Protein AF-A0A951JHR7-F1 (afdb_monomer_lite)

Radius of gyration: 22.88 Å; chains: 1; bounding box: 56×49×69 Å

Sequence (320 aa):
MRILKTLALALLVALPARGAAQVGPVSPLPYPGWVPSDQVDPSITAAVTYDQAAGLWRYAYTVANGPAAAQDIWEVWFRLGGWARNALAPAGWSAVGDAEETFSITGPGIPGTSFMADLQAEYTGNFDPPSDYQIPPGQSLAGFVLESPFPPGYVRVYVQGYGAVPFPPNPENGDTIEANPVPHDTLNSQRVTSLGPSRYHGVMTRGTLNLEGAEGFLGFMNLAASGTVLRAPAPVALKFSVGGETVFPETFRAVLNGVDVTSWFHPGTAGGADRVAVLVLGTLPVQEGRNVLVTTLEGLLPGTTRRGIDEDVIQFDVVP

Secondary structure (DSSP, 8-state):
----------------------SS-------TT---TT---EEEEEEEEEETTTTEEEEEEEEEE-TT-SS-EEEEEEEEEEEEEEEE--TTEEEEE---S---TTS--EEEEEEEEPPPS---SS-PPPPTTSB-TT-EEEEEEEEESSPEEEEEEEEEE---S-----SS-SS---------TTSSSEEEEEEEE----S--B--S---TT---SEEESS--STTEEEESSEEEEEEE-TTS-EEEEEEEEEEETTEE-GGG-EE--TTS-SEEEEE-TTSTT--SEEEEEEEEEEEE-TTS--EEEEEEEEEEEEE-

pLDDT: mean 80.14, std 20.55, range [29.56, 98.38]

Foldseek 3Di:
DDDPPPDPPDDDDDDDDPFDDQPDPQQPDPDVLDDFQAQWRKDKAWDWDADPVVLKIKTWIKIATALRGPFFWFKKKWQAQAFWDDWWDDPQKDKDFPPPPDDDPVDDGGRMIMIGGNFDPPPPDQFGDDHPRTHDHGGMDIDTMTMDSADKDKIKMWITGDDRGGQDPPPDDVDDCPDRPPPDSVRRTGIDIYIDRRFQQAFQADFDDDDVQAPFQKGWRPQNAFAAEAEPQGKTFMDGCRVVFFWDVVQKWKAKPNHTPRVQWDQGDDNGGRTMGGHHDPPPPDHAFKMKMKMKTWTAGPPDPDIDIGIGIGMYGYDD

Structure (mmCIF, N/CA/C/O backbone):
data_AF-A0A951JHR7-F1
#
_entry.id   AF-A0A951JHR7-F1
#
loop_
_atom_site.group_PDB
_atom_site.id
_atom_site.type_symbol
_atom_site.label_atom_id
_atom_site.label_alt_id
_atom_site.label_comp_id
_atom_site.label_asym_id
_atom_site.label_entity_id
_atom_site.label_seq_id
_atom_site.pdbx_PDB_ins_code
_atom_site.Cartn_x
_atom_site.Cartn_y
_atom_site.Cartn_z
_atom_site.occupancy
_atom_site.B_iso_or_equiv
_atom_site.auth_seq_id
_atom_site.auth_comp_id
_atom_site.auth_asym_id
_atom_site.auth_atom_id
_atom_site.pdbx_PDB_model_num
ATOM 1 N N . MET A 1 1 ? 19.265 -12.255 29.863 1.00 41.66 1 MET A N 1
ATOM 2 C CA . MET A 1 1 ? 17.991 -12.345 29.119 1.00 41.66 1 MET A CA 1
ATOM 3 C C . MET A 1 1 ? 18.284 -12.001 27.659 1.00 41.66 1 MET A C 1
ATOM 5 O O . MET A 1 1 ? 18.503 -10.837 27.358 1.00 41.66 1 MET A O 1
ATOM 9 N N . ARG A 1 2 ? 18.468 -13.001 26.784 1.00 37.31 2 ARG A N 1
ATOM 10 C CA . ARG A 1 2 ? 18.747 -12.795 25.348 1.00 37.31 2 ARG A CA 1
ATOM 11 C C . ARG A 1 2 ? 17.409 -12.795 24.611 1.00 37.31 2 ARG A C 1
ATOM 13 O O . ARG A 1 2 ? 16.726 -13.811 24.622 1.00 37.31 2 ARG A O 1
ATOM 20 N N . ILE A 1 3 ? 17.034 -11.663 24.023 1.00 36.28 3 ILE A N 1
ATOM 21 C CA . ILE A 1 3 ? 15.844 -11.549 23.175 1.00 36.28 3 ILE A CA 1
ATOM 22 C C . ILE A 1 3 ? 16.171 -12.256 21.855 1.00 36.28 3 ILE A C 1
ATOM 24 O O . ILE A 1 3 ? 17.013 -11.785 21.090 1.00 36.28 3 ILE A O 1
ATOM 28 N N . LEU A 1 4 ? 15.558 -13.418 21.622 1.00 31.94 4 LEU A N 1
ATOM 29 C CA . LEU A 1 4 ? 15.572 -14.085 20.323 1.00 31.94 4 LEU A CA 1
ATOM 30 C C . LEU A 1 4 ? 14.808 -13.184 19.340 1.00 31.94 4 LEU A C 1
ATOM 32 O O . LEU A 1 4 ? 13.593 -13.042 19.445 1.00 31.94 4 LEU A O 1
ATOM 36 N N . LYS A 1 5 ? 15.515 -12.544 18.405 1.00 35.91 5 LYS A N 1
ATOM 37 C CA . LYS A 1 5 ? 14.889 -11.931 17.229 1.00 35.91 5 LYS A CA 1
ATOM 38 C C . LYS A 1 5 ? 14.523 -13.063 16.272 1.00 35.91 5 LYS A C 1
ATOM 40 O O . LYS A 1 5 ? 15.389 -13.580 15.572 1.00 35.91 5 LYS A O 1
ATOM 45 N N . THR A 1 6 ? 13.263 -13.482 16.286 1.00 32.91 6 THR A N 1
ATOM 46 C CA . THR A 1 6 ? 12.723 -14.435 15.313 1.00 32.91 6 THR A CA 1
ATOM 47 C C . THR A 1 6 ? 12.690 -13.751 13.948 1.00 32.91 6 THR A C 1
ATOM 49 O O . THR A 1 6 ? 11.837 -12.907 13.690 1.00 32.91 6 THR A O 1
ATOM 52 N N . LEU A 1 7 ? 13.662 -14.063 13.093 1.00 30.84 7 LEU A N 1
ATOM 53 C CA . LEU A 1 7 ? 13.664 -13.649 11.695 1.00 30.84 7 LEU A CA 1
ATOM 54 C C . LEU A 1 7 ? 12.675 -14.565 10.956 1.00 30.84 7 LEU A C 1
ATOM 56 O O . LEU A 1 7 ? 12.976 -15.731 10.708 1.00 30.84 7 LEU A O 1
ATOM 60 N N . ALA A 1 8 ? 11.470 -14.074 10.672 1.00 32.56 8 ALA A N 1
ATOM 61 C CA . ALA A 1 8 ? 10.530 -14.783 9.812 1.00 32.56 8 ALA A CA 1
ATOM 62 C C .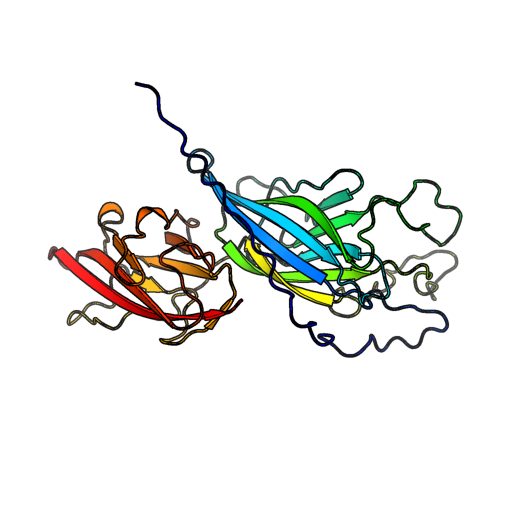 ALA A 1 8 ? 11.026 -14.671 8.364 1.00 32.56 8 ALA A C 1
ATOM 64 O O . ALA A 1 8 ? 10.979 -13.601 7.760 1.00 32.56 8 ALA A O 1
ATOM 65 N N . LEU A 1 9 ? 11.552 -15.769 7.826 1.00 29.56 9 LEU A N 1
ATOM 66 C CA . LEU A 1 9 ? 11.925 -15.876 6.421 1.00 29.56 9 LEU A CA 1
ATOM 67 C C . LEU A 1 9 ? 10.639 -16.100 5.611 1.00 29.56 9 LEU A C 1
ATOM 69 O O . LEU A 1 9 ? 10.142 -17.222 5.524 1.00 29.56 9 LEU A O 1
ATOM 73 N N . ALA A 1 10 ? 10.060 -15.026 5.076 1.00 35.53 10 ALA A N 1
ATOM 74 C CA . ALA A 1 10 ? 8.926 -15.119 4.164 1.00 35.53 10 ALA A CA 1
ATOM 75 C C . ALA A 1 10 ? 9.429 -15.577 2.786 1.00 35.53 10 ALA A C 1
ATOM 77 O O . ALA A 1 10 ? 10.157 -14.856 2.106 1.00 35.53 10 ALA A O 1
ATOM 78 N N . LEU A 1 11 ? 9.061 -16.794 2.385 1.00 30.58 11 LEU A N 1
ATOM 79 C CA . LEU A 1 11 ? 9.280 -17.289 1.030 1.00 30.58 11 LEU A CA 1
ATOM 80 C C . LEU A 1 11 ? 8.250 -16.615 0.111 1.00 30.58 11 LEU A C 1
ATOM 82 O O . LEU A 1 11 ? 7.071 -16.962 0.137 1.00 30.58 11 LEU A O 1
ATOM 86 N N . LEU A 1 12 ? 8.682 -15.617 -0.660 1.00 36.47 12 LEU A N 1
ATOM 87 C CA . LEU A 1 12 ? 7.828 -14.918 -1.618 1.00 36.47 12 LEU A CA 1
ATOM 88 C C . LEU A 1 12 ? 7.659 -15.801 -2.867 1.00 36.47 12 LEU A C 1
ATOM 90 O O . LEU A 1 12 ? 8.584 -15.942 -3.664 1.00 36.47 12 LEU A O 1
ATOM 94 N N . VAL A 1 13 ? 6.494 -16.426 -3.034 1.00 34.12 13 VAL A N 1
ATOM 95 C CA . VAL A 1 13 ? 6.138 -17.112 -4.284 1.00 34.12 13 VAL A CA 1
ATOM 96 C C . VAL A 1 13 ? 5.607 -16.056 -5.251 1.00 34.12 13 VAL A C 1
ATOM 98 O O . VAL A 1 13 ? 4.505 -15.544 -5.069 1.00 34.12 13 VAL A O 1
ATOM 101 N N . ALA A 1 14 ? 6.400 -15.701 -6.264 1.00 36.75 14 ALA A N 1
ATOM 102 C CA . ALA A 1 14 ? 5.959 -14.826 -7.345 1.00 36.75 14 ALA A CA 1
ATOM 103 C C . ALA A 1 14 ? 4.974 -15.593 -8.242 1.00 36.75 14 ALA A C 1
ATOM 105 O O . ALA A 1 14 ? 5.370 -16.472 -9.007 1.00 36.75 14 ALA A O 1
ATOM 106 N N . LEU A 1 15 ? 3.680 -15.296 -8.124 1.00 40.34 15 LEU A N 1
ATOM 107 C CA . LEU A 1 15 ? 2.688 -15.753 -9.096 1.00 40.34 15 LEU A CA 1
ATOM 108 C C . LEU A 1 15 ? 2.839 -14.937 -10.391 1.00 40.34 15 LEU A C 1
ATOM 110 O O . LEU A 1 15 ? 3.124 -13.740 -10.319 1.00 40.34 15 LEU A O 1
ATOM 114 N N . PRO A 1 16 ? 2.643 -15.546 -11.575 1.00 36.31 16 PRO A N 1
ATOM 115 C CA . PRO A 1 16 ? 2.652 -14.808 -12.828 1.00 36.31 16 PRO A CA 1
ATOM 116 C C . PRO A 1 16 ? 1.492 -13.809 -12.823 1.00 36.31 16 PRO A C 1
ATOM 118 O O . PRO A 1 16 ? 0.321 -14.201 -12.802 1.00 36.31 16 PRO A O 1
ATOM 121 N N . ALA A 1 17 ? 1.814 -12.515 -12.831 1.00 46.84 17 ALA A N 1
ATOM 122 C CA . ALA A 1 17 ? 0.829 -11.473 -13.060 1.00 46.84 17 ALA A CA 1
ATOM 123 C C . ALA A 1 17 ? 0.174 -11.739 -14.424 1.00 46.84 17 ALA A C 1
ATOM 125 O O . ALA A 1 17 ? 0.852 -11.846 -15.446 1.00 46.84 17 ALA A O 1
ATOM 126 N N . ARG A 1 18 ? -1.153 -11.907 -14.451 1.00 43.72 18 ARG A N 1
ATOM 127 C CA . ARG A 1 18 ? -1.895 -11.861 -15.716 1.00 43.72 18 ARG A CA 1
ATOM 128 C C . ARG A 1 18 ? -1.637 -10.484 -16.317 1.00 43.72 18 ARG A C 1
ATOM 130 O O . ARG A 1 18 ? -1.900 -9.502 -15.624 1.00 43.72 18 ARG A O 1
ATOM 137 N N . GLY A 1 19 ? -1.131 -10.448 -17.553 1.00 39.62 19 GLY A N 1
ATOM 138 C CA . GLY A 1 19 ? -0.757 -9.219 -18.252 1.00 39.62 19 GLY A CA 1
ATOM 139 C C . GLY A 1 19 ? -1.803 -8.137 -18.028 1.00 39.62 19 GLY A C 1
ATOM 140 O O . GLY A 1 19 ? -2.986 -8.333 -18.331 1.00 39.62 19 GLY A O 1
ATOM 141 N N . ALA A 1 20 ? -1.380 -7.038 -17.409 1.00 50.78 20 ALA A N 1
ATOM 142 C CA . ALA A 1 20 ? -2.234 -5.879 -17.270 1.00 50.78 20 ALA A CA 1
ATOM 143 C C . ALA A 1 20 ? -2.554 -5.422 -18.695 1.00 50.78 20 ALA A C 1
ATOM 145 O O . ALA A 1 20 ? -1.661 -5.029 -19.441 1.00 50.78 20 ALA A O 1
ATOM 146 N N . ALA A 1 21 ? -3.816 -5.544 -19.114 1.00 46.09 21 ALA A N 1
ATOM 147 C CA . ALA A 1 21 ? -4.251 -4.932 -20.362 1.00 46.09 21 ALA A CA 1
ATOM 148 C C . ALA A 1 21 ? -3.832 -3.458 -20.316 1.00 46.09 21 ALA A C 1
ATOM 150 O O . ALA A 1 21 ? -4.106 -2.816 -19.302 1.00 46.09 21 ALA A O 1
ATOM 151 N N . GLN A 1 22 ? -3.163 -2.966 -21.367 1.00 48.34 22 GLN A N 1
ATOM 152 C CA . GLN A 1 22 ? -2.710 -1.578 -21.494 1.00 48.34 22 GLN A CA 1
ATOM 153 C C . GLN A 1 22 ? -3.779 -0.640 -20.923 1.00 48.34 22 GLN A C 1
ATOM 155 O O . GLN A 1 22 ? -4.893 -0.543 -21.446 1.00 48.34 22 GLN A O 1
ATOM 160 N N . VAL A 1 23 ? -3.481 -0.021 -19.779 1.00 44.59 23 VAL A N 1
ATOM 161 C CA . VAL A 1 23 ? -4.475 0.753 -19.029 1.00 44.59 23 VAL A CA 1
ATOM 162 C C . VAL A 1 23 ? -4.489 2.176 -19.575 1.00 44.59 23 VAL A C 1
ATOM 164 O O . VAL A 1 23 ? -4.077 3.117 -18.905 1.00 44.59 23 VAL A O 1
ATOM 167 N N . GLY A 1 24 ? -4.962 2.328 -20.807 1.00 49.25 24 GLY A N 1
ATOM 168 C CA . GLY A 1 24 ? -5.094 3.617 -21.475 1.00 49.25 24 GLY A CA 1
ATOM 169 C C . GLY A 1 24 ? -5.108 3.478 -22.996 1.00 49.25 24 GLY A C 1
ATOM 170 O O . GLY A 1 24 ? -4.650 2.466 -23.523 1.00 49.25 24 GLY A O 1
ATOM 171 N N . PRO A 1 25 ? -5.660 4.460 -23.727 1.00 44.72 25 PRO A N 1
ATOM 172 C CA . PRO A 1 25 ? -5.380 4.568 -25.152 1.00 44.72 25 PRO A CA 1
ATOM 173 C C . PRO A 1 25 ? -3.864 4.717 -25.337 1.00 44.72 25 PRO A C 1
ATOM 175 O O . PRO A 1 25 ? -3.248 5.488 -24.601 1.00 44.72 25 PRO A O 1
ATOM 178 N N . VAL A 1 26 ? -3.288 4.008 -26.318 1.00 54.22 26 VAL A N 1
ATOM 179 C CA . VAL A 1 26 ? -1.949 4.321 -26.846 1.00 54.22 26 VAL A CA 1
ATOM 180 C C . VAL A 1 26 ? -1.893 5.835 -27.008 1.00 54.22 26 VAL A C 1
ATOM 182 O O . VAL A 1 26 ? -2.823 6.409 -27.588 1.00 54.22 26 VAL A O 1
ATOM 185 N N . SER A 1 27 ? -0.873 6.472 -26.430 1.00 52.47 27 SER A N 1
ATOM 186 C CA . SER A 1 27 ? -0.741 7.929 -26.448 1.00 52.47 27 SER A CA 1
ATOM 187 C C . SER A 1 27 ? -1.075 8.475 -27.841 1.00 52.47 27 SER A C 1
ATOM 189 O O . SER A 1 27 ? -0.506 8.022 -28.839 1.00 52.47 27 SER A O 1
ATOM 191 N N . PRO A 1 28 ? -2.016 9.427 -27.939 1.00 55.81 28 PRO A N 1
ATOM 192 C CA . PRO A 1 28 ? -2.557 9.866 -29.216 1.00 55.81 28 PRO A CA 1
ATOM 193 C C . PRO A 1 28 ? -1.593 10.765 -29.998 1.00 55.81 28 PRO A C 1
ATOM 195 O O . PRO A 1 28 ? -2.002 11.296 -31.026 1.00 55.81 28 PRO A O 1
ATOM 198 N N . LEU A 1 29 ? -0.363 10.987 -29.516 1.00 56.88 29 LEU A N 1
ATOM 199 C CA . LEU A 1 29 ? 0.596 11.918 -30.108 1.00 56.88 29 LEU A CA 1
ATOM 200 C C . LEU A 1 29 ? 1.092 11.391 -31.465 1.00 56.88 29 LEU A C 1
ATOM 202 O O . LEU A 1 29 ? 1.901 10.464 -31.509 1.00 56.88 29 LEU A O 1
ATOM 206 N N . PRO A 1 30 ? 0.662 11.985 -32.595 1.00 58.75 30 PRO A N 1
ATOM 207 C CA . PRO A 1 30 ? 1.070 11.550 -33.917 1.00 58.75 30 PRO A CA 1
ATOM 208 C C . PRO A 1 30 ? 2.331 12.321 -34.314 1.00 58.75 30 PRO A C 1
ATOM 210 O O . PRO A 1 30 ? 2.314 13.114 -35.254 1.00 58.75 30 PRO A O 1
ATOM 213 N N . TYR A 1 31 ? 3.418 12.149 -33.561 1.00 62.97 31 TYR A N 1
ATOM 214 C CA . TYR A 1 31 ? 4.703 12.735 -33.928 1.00 62.97 31 TYR A CA 1
ATOM 215 C C . TYR A 1 31 ? 5.545 11.687 -34.675 1.00 62.97 31 TYR A C 1
ATOM 217 O O . TYR A 1 31 ? 5.811 10.618 -34.123 1.00 62.97 31 TYR A O 1
ATOM 225 N N . PRO A 1 32 ? 5.943 11.927 -35.941 1.00 64.31 32 PRO A N 1
ATOM 226 C CA . PRO A 1 32 ? 6.741 10.968 -36.697 1.00 64.31 32 PRO A CA 1
ATOM 227 C C . PRO A 1 32 ? 8.033 10.599 -35.966 1.00 64.31 32 PRO A C 1
ATOM 229 O O . PRO A 1 32 ? 8.828 11.463 -35.606 1.00 64.31 32 PRO A O 1
ATOM 232 N N . GLY A 1 33 ? 8.237 9.300 -35.759 1.00 68.12 33 GLY A N 1
ATOM 233 C CA . GLY A 1 33 ? 9.392 8.771 -35.038 1.00 68.12 33 GLY A CA 1
ATOM 234 C C . GLY A 1 33 ? 9.208 8.688 -33.526 1.00 68.12 33 GLY A C 1
ATOM 235 O O . GLY A 1 33 ? 10.032 8.030 -32.908 1.00 68.12 33 GLY A O 1
ATOM 236 N N . TRP A 1 34 ? 8.144 9.268 -32.952 1.00 72.69 34 TRP A N 1
ATOM 237 C CA . TRP A 1 34 ? 7.818 9.156 -31.529 1.00 72.69 34 TRP A CA 1
ATOM 238 C C . TRP A 1 34 ? 7.543 7.706 -31.128 1.00 72.69 34 TRP A C 1
ATOM 240 O O . TRP A 1 34 ? 6.696 7.038 -31.726 1.00 72.69 34 TRP A O 1
ATOM 250 N N . VAL A 1 35 ? 8.259 7.228 -30.111 1.00 77.69 35 VAL A N 1
ATOM 251 C CA . VAL A 1 35 ? 8.041 5.912 -29.513 1.00 77.69 35 VAL A CA 1
ATOM 252 C C . VAL A 1 35 ? 7.470 6.141 -28.115 1.00 77.69 35 VAL A C 1
ATOM 254 O O . VAL A 1 35 ? 8.172 6.713 -27.280 1.00 77.69 35 VAL A O 1
ATOM 257 N N . PRO A 1 36 ? 6.221 5.719 -27.852 1.00 82.44 36 PRO A N 1
ATOM 258 C CA . PRO A 1 36 ? 5.656 5.743 -26.512 1.00 82.44 36 PRO A CA 1
ATOM 259 C C . PRO A 1 36 ? 6.558 5.051 -25.492 1.00 82.44 36 PRO A C 1
ATOM 261 O O . PRO A 1 36 ? 7.108 3.994 -25.782 1.00 82.44 36 PRO A O 1
ATOM 264 N N . SER A 1 37 ? 6.643 5.598 -24.286 1.00 88.31 37 SER A N 1
ATOM 265 C CA . SER A 1 37 ? 7.276 4.980 -23.115 1.00 88.31 37 SER A CA 1
ATOM 266 C C . SER A 1 37 ? 6.319 4.051 -22.360 1.00 88.31 37 SER A C 1
ATOM 268 O O . SER A 1 37 ? 6.589 3.656 -21.231 1.00 88.31 37 SER A O 1
ATOM 270 N N . ASP A 1 38 ? 5.175 3.696 -22.940 1.00 88.38 38 ASP A N 1
ATOM 271 C CA . ASP A 1 38 ? 4.199 2.798 -22.325 1.00 88.38 38 ASP A CA 1
ATOM 272 C C . ASP A 1 38 ? 4.340 1.340 -22.799 1.00 88.38 38 ASP A C 1
ATOM 274 O O . ASP A 1 38 ? 3.488 0.519 -22.477 1.00 88.38 38 ASP A O 1
ATOM 278 N N . GLN A 1 39 ? 5.409 0.960 -23.508 1.00 92.19 39 GLN A N 1
ATOM 279 C CA . GLN A 1 39 ? 5.597 -0.408 -24.023 1.00 92.19 39 GLN A CA 1
ATOM 280 C C . GLN A 1 39 ? 6.359 -1.327 -23.045 1.00 92.19 39 GLN A C 1
ATOM 282 O O . GLN A 1 39 ? 7.136 -2.198 -23.447 1.00 92.19 39 GLN A O 1
ATOM 287 N N . VAL A 1 40 ? 6.120 -1.138 -21.747 1.00 94.06 40 VAL A N 1
ATOM 288 C CA . VAL A 1 40 ? 6.613 -1.970 -20.634 1.00 94.06 40 VAL A CA 1
ATOM 289 C C . VAL A 1 40 ? 5.514 -2.905 -20.118 1.00 94.06 40 VAL A C 1
ATOM 291 O O . VAL A 1 40 ? 4.338 -2.690 -20.394 1.00 94.06 40 VAL A O 1
ATOM 294 N N . ASP A 1 41 ? 5.872 -3.926 -19.337 1.00 96.00 41 ASP A N 1
ATOM 295 C CA . ASP A 1 41 ? 4.911 -4.821 -18.664 1.00 96.00 41 ASP A CA 1
ATOM 296 C C . ASP A 1 41 ? 5.232 -4.907 -17.161 1.00 96.00 41 ASP A C 1
ATOM 298 O O . ASP A 1 41 ? 5.800 -5.892 -16.685 1.00 96.00 41 ASP A O 1
ATOM 302 N N . PRO A 1 42 ? 4.991 -3.828 -16.398 1.00 96.56 42 PRO A N 1
ATOM 303 C CA . PRO A 1 42 ? 5.491 -3.721 -15.039 1.00 96.56 42 PRO A CA 1
ATOM 304 C C . PRO A 1 42 ? 4.698 -4.567 -14.040 1.00 96.56 42 PRO A C 1
ATOM 306 O O . PRO A 1 42 ? 3.468 -4.586 -14.029 1.00 96.56 42 PRO A O 1
ATOM 309 N N . SER A 1 43 ? 5.415 -5.151 -13.085 1.00 95.69 43 SER A N 1
ATOM 310 C CA . SER A 1 43 ? 4.852 -5.693 -11.848 1.00 95.69 43 SER A CA 1
ATOM 311 C C . SER A 1 43 ? 5.630 -5.148 -10.657 1.00 95.69 43 SER A C 1
ATOM 313 O O . SER A 1 43 ? 6.857 -5.226 -10.625 1.00 95.69 43 SER A O 1
ATOM 315 N N . ILE A 1 44 ? 4.925 -4.603 -9.664 1.00 96.12 44 ILE A N 1
ATOM 316 C CA . ILE A 1 44 ? 5.540 -4.006 -8.475 1.00 96.12 44 ILE A CA 1
ATOM 317 C C . ILE A 1 44 ? 5.027 -4.724 -7.239 1.00 96.12 44 ILE A C 1
ATOM 319 O O . ILE A 1 44 ? 3.828 -4.735 -6.970 1.00 96.12 44 ILE A O 1
ATOM 323 N N . THR A 1 45 ? 5.946 -5.284 -6.460 1.00 95.56 45 THR A N 1
ATOM 324 C CA . THR A 1 45 ? 5.646 -5.859 -5.146 1.00 95.56 45 THR A CA 1
ATOM 325 C C . THR A 1 45 ? 6.236 -4.983 -4.051 1.00 95.56 45 THR A C 1
ATOM 327 O O . THR A 1 45 ? 7.282 -4.362 -4.236 1.00 95.56 45 THR A O 1
ATOM 330 N N . ALA A 1 46 ? 5.552 -4.913 -2.908 1.00 96.44 46 ALA A N 1
ATOM 331 C CA . ALA A 1 46 ? 5.972 -4.125 -1.756 1.00 96.44 46 ALA A CA 1
ATOM 332 C C . ALA A 1 46 ? 6.048 -5.010 -0.507 1.00 96.44 46 ALA A C 1
ATOM 334 O O . ALA A 1 46 ? 5.045 -5.584 -0.080 1.00 96.44 46 ALA A O 1
ATOM 335 N N . ALA A 1 47 ? 7.228 -5.085 0.104 1.00 95.94 47 ALA A N 1
ATOM 336 C CA . ALA A 1 47 ? 7.400 -5.591 1.456 1.00 95.94 47 ALA A CA 1
ATOM 337 C C . ALA A 1 47 ? 7.247 -4.424 2.438 1.00 95.94 47 ALA A C 1
ATOM 339 O O . ALA A 1 47 ? 8.016 -3.461 2.391 1.00 95.94 47 ALA A O 1
ATOM 340 N N . VAL A 1 48 ? 6.246 -4.509 3.314 1.00 96.38 48 VAL A N 1
ATOM 341 C CA . VAL A 1 48 ? 5.917 -3.446 4.267 1.00 96.38 48 VAL A CA 1
ATOM 342 C C . VAL A 1 48 ? 6.242 -3.898 5.684 1.00 96.38 48 VAL A C 1
ATOM 344 O O . VAL A 1 48 ? 5.801 -4.960 6.118 1.00 96.38 48 VAL A O 1
ATOM 347 N N . THR A 1 49 ? 6.990 -3.080 6.418 1.00 96.25 49 THR A N 1
ATOM 348 C CA . THR A 1 49 ? 7.277 -3.298 7.841 1.00 96.25 49 THR A CA 1
ATOM 349 C C . THR A 1 49 ? 7.017 -2.032 8.648 1.00 96.25 49 THR A C 1
ATOM 351 O O . THR A 1 49 ? 7.029 -0.927 8.107 1.00 96.25 49 THR A O 1
ATOM 354 N N . TYR A 1 50 ? 6.779 -2.191 9.950 1.00 95.94 50 TYR A N 1
ATOM 355 C CA . TYR A 1 50 ? 6.650 -1.081 10.890 1.00 95.94 50 TYR A CA 1
ATOM 356 C C . TYR A 1 50 ? 7.794 -1.110 11.909 1.00 95.94 50 TYR A C 1
ATOM 358 O O . TYR A 1 50 ? 7.972 -2.090 12.634 1.00 95.94 50 TYR A O 1
ATOM 366 N N . ASP A 1 51 ? 8.569 -0.031 11.971 1.00 94.56 51 ASP A N 1
ATOM 367 C CA . ASP A 1 51 ? 9.564 0.211 13.009 1.00 94.56 51 ASP A CA 1
ATOM 368 C C . ASP A 1 51 ? 8.896 0.922 14.190 1.00 94.56 51 ASP A C 1
ATOM 370 O O . ASP A 1 51 ? 8.617 2.124 14.155 1.00 94.56 51 ASP A O 1
ATOM 374 N N . GLN A 1 52 ? 8.659 0.168 15.263 1.00 92.12 52 GLN A N 1
ATOM 375 C CA . GLN A 1 52 ? 8.039 0.685 16.480 1.00 92.12 52 GLN A CA 1
ATOM 376 C C . GLN A 1 52 ? 8.901 1.728 17.203 1.00 92.12 52 GLN A C 1
ATOM 378 O O . GLN A 1 52 ? 8.347 2.607 17.859 1.00 92.12 52 GLN A O 1
ATOM 383 N N . ALA A 1 53 ? 10.231 1.642 17.109 1.00 92.31 53 ALA A N 1
ATOM 384 C CA . ALA A 1 53 ? 11.123 2.586 17.774 1.00 92.31 53 ALA A CA 1
ATOM 385 C C . ALA A 1 53 ? 11.140 3.933 17.042 1.00 92.31 53 ALA A C 1
ATOM 387 O O . ALA A 1 53 ? 11.129 4.982 17.684 1.00 92.31 53 ALA A O 1
ATOM 388 N N . ALA A 1 54 ? 11.133 3.901 15.707 1.00 91.12 54 ALA A N 1
ATOM 389 C CA . ALA A 1 54 ? 11.103 5.104 14.880 1.00 91.12 54 ALA A CA 1
ATOM 390 C C . ALA A 1 54 ? 9.687 5.668 14.662 1.00 91.12 54 ALA A C 1
ATOM 392 O O . ALA A 1 54 ? 9.551 6.828 14.271 1.00 91.12 54 ALA A O 1
ATOM 393 N N . GLY A 1 55 ? 8.645 4.861 14.886 1.00 91.50 55 GLY A N 1
ATOM 394 C CA . GLY A 1 55 ? 7.262 5.218 14.571 1.00 91.50 55 GLY A CA 1
ATOM 395 C C . GLY A 1 55 ? 7.025 5.347 13.066 1.00 91.50 55 GLY A C 1
ATOM 396 O O . GLY A 1 55 ? 6.341 6.270 12.627 1.00 91.50 55 GLY A O 1
ATOM 397 N N . LEU A 1 56 ? 7.652 4.475 12.270 1.00 93.56 56 LEU A N 1
ATOM 398 C CA . LEU A 1 56 ? 7.649 4.564 10.812 1.00 93.56 56 LEU A CA 1
ATOM 399 C C . LEU A 1 56 ? 7.268 3.259 10.140 1.00 93.56 56 LEU A C 1
ATOM 401 O O . LEU A 1 56 ? 7.712 2.182 10.522 1.00 93.56 56 LEU A O 1
ATOM 405 N N . TRP A 1 57 ? 6.562 3.401 9.032 1.00 95.12 57 TRP A N 1
ATOM 406 C CA . TRP A 1 57 ? 6.394 2.380 8.020 1.00 95.12 57 TRP A CA 1
ATOM 407 C C . TRP A 1 57 ? 7.542 2.440 7.019 1.00 95.12 57 TRP A C 1
ATOM 409 O O . TRP A 1 57 ? 7.933 3.518 6.567 1.00 95.12 57 TRP A O 1
ATOM 419 N N . ARG A 1 58 ? 8.064 1.273 6.653 1.00 96.12 58 ARG A N 1
ATOM 420 C CA . ARG A 1 58 ? 9.069 1.098 5.608 1.00 96.12 58 ARG A CA 1
ATOM 421 C C . ARG A 1 58 ? 8.473 0.270 4.480 1.00 96.12 58 ARG A C 1
ATOM 423 O O . ARG A 1 58 ? 7.900 -0.789 4.726 1.00 96.12 58 ARG A O 1
ATOM 430 N N . TYR A 1 59 ? 8.644 0.754 3.258 1.00 96.88 59 TYR A N 1
ATOM 431 C CA . TYR A 1 59 ? 8.131 0.157 2.032 1.00 96.88 59 TYR A CA 1
ATOM 432 C C . TYR A 1 59 ? 9.317 -0.202 1.151 1.00 96.88 59 TYR A C 1
ATOM 434 O O . TYR A 1 59 ? 9.971 0.695 0.628 1.00 96.88 59 TYR A O 1
ATOM 442 N N . ALA A 1 60 ? 9.625 -1.488 1.021 1.00 97.38 60 ALA A N 1
ATOM 443 C CA . ALA A 1 60 ? 10.692 -1.972 0.154 1.00 97.38 60 ALA A CA 1
ATOM 444 C C . ALA A 1 60 ? 10.085 -2.603 -1.100 1.00 97.38 60 ALA A C 1
ATOM 446 O O . ALA A 1 60 ? 9.357 -3.592 -1.003 1.00 97.38 60 ALA A O 1
ATOM 447 N N . TYR A 1 61 ? 10.382 -2.034 -2.264 1.00 97.88 61 TYR A N 1
ATOM 448 C CA . TYR A 1 61 ? 9.803 -2.455 -3.530 1.00 97.88 61 TYR A CA 1
ATOM 449 C C . TYR A 1 61 ? 10.754 -3.319 -4.350 1.00 97.88 61 TYR A C 1
ATOM 451 O O . TYR A 1 61 ? 11.974 -3.123 -4.357 1.00 97.88 61 TYR A O 1
ATOM 459 N N . THR A 1 62 ? 10.152 -4.255 -5.080 1.00 98.00 62 THR A N 1
ATOM 460 C CA . THR A 1 62 ? 10.766 -4.928 -6.225 1.00 98.00 62 THR A CA 1
ATOM 461 C C . THR A 1 62 ? 9.956 -4.583 -7.463 1.00 98.00 62 THR A C 1
ATOM 463 O O . THR A 1 62 ? 8.738 -4.768 -7.476 1.00 98.00 62 THR A O 1
ATOM 466 N N . VAL A 1 63 ? 10.634 -4.074 -8.485 1.00 98.00 63 VAL A N 1
ATOM 467 C CA . VAL A 1 63 ? 10.058 -3.721 -9.782 1.00 98.00 63 VAL A CA 1
ATOM 468 C C . VAL A 1 63 ? 10.501 -4.777 -10.783 1.00 98.00 63 VAL A C 1
ATOM 470 O O . VAL A 1 63 ? 11.691 -5.043 -10.914 1.00 98.00 63 VAL A O 1
ATOM 473 N N . ALA A 1 64 ? 9.554 -5.399 -11.470 1.00 98.00 64 ALA A N 1
ATOM 474 C CA . ALA A 1 64 ? 9.809 -6.366 -12.528 1.00 98.00 64 ALA A CA 1
ATOM 475 C C . ALA A 1 64 ? 9.251 -5.857 -13.854 1.00 98.00 64 ALA A C 1
ATOM 477 O O . ALA A 1 64 ? 8.211 -5.200 -13.866 1.00 98.00 64 ALA A O 1
ATOM 478 N N . ASN A 1 65 ? 9.926 -6.200 -14.947 1.00 98.06 65 ASN A N 1
ATOM 479 C CA . ASN A 1 65 ? 9.455 -5.979 -16.304 1.00 98.06 65 ASN A CA 1
ATOM 480 C C . ASN A 1 65 ? 9.115 -7.333 -16.930 1.00 98.06 65 ASN A C 1
ATOM 482 O O . ASN A 1 65 ? 9.935 -8.253 -16.920 1.00 98.06 65 ASN A O 1
ATOM 486 N N . GLY A 1 66 ? 7.905 -7.490 -17.448 1.00 96.69 66 GLY A N 1
ATOM 487 C CA . GLY A 1 66 ? 7.452 -8.741 -18.035 1.00 96.69 66 GLY A CA 1
ATOM 488 C C . GLY A 1 66 ? 8.289 -9.137 -19.256 1.00 96.69 66 GLY A C 1
ATOM 489 O O . GLY A 1 66 ? 8.814 -8.279 -19.965 1.00 96.69 66 GLY A O 1
ATOM 490 N N . PRO A 1 67 ? 8.425 -10.442 -19.550 1.00 96.75 67 PRO A N 1
ATOM 491 C CA . PRO A 1 67 ? 9.216 -10.919 -20.688 1.00 96.75 67 PRO A CA 1
ATOM 492 C C . PRO A 1 67 ? 8.622 -10.540 -22.053 1.00 96.75 67 PRO A C 1
ATOM 494 O O . PRO A 1 67 ? 9.293 -10.695 -23.068 1.00 96.75 67 PRO A O 1
ATOM 497 N N . ALA A 1 68 ? 7.367 -10.082 -22.088 1.00 94.06 68 ALA A N 1
ATOM 498 C CA . ALA A 1 68 ? 6.688 -9.623 -23.297 1.00 94.06 68 ALA A CA 1
ATOM 499 C C . ALA A 1 68 ? 6.820 -8.105 -23.535 1.00 94.06 68 ALA A C 1
ATOM 501 O O . ALA A 1 68 ? 6.297 -7.612 -24.533 1.00 94.06 68 ALA A O 1
ATOM 502 N N . ALA A 1 69 ? 7.479 -7.370 -22.632 1.00 95.38 69 ALA A N 1
ATOM 503 C CA . ALA A 1 69 ? 7.722 -5.942 -22.795 1.00 95.38 69 ALA A CA 1
ATOM 504 C C . ALA A 1 69 ? 8.605 -5.657 -24.021 1.00 95.38 69 ALA A C 1
ATOM 506 O O . ALA A 1 69 ? 9.503 -6.435 -24.347 1.00 95.38 69 ALA A O 1
ATOM 507 N N . ALA A 1 70 ? 8.361 -4.526 -24.684 1.00 93.69 70 ALA A N 1
ATOM 508 C CA . ALA A 1 70 ? 9.152 -4.068 -25.827 1.00 93.69 70 ALA A CA 1
ATOM 509 C C . ALA A 1 70 ? 10.197 -3.006 -25.440 1.00 93.69 70 ALA A C 1
ATOM 511 O O . ALA A 1 70 ? 11.020 -2.628 -26.272 1.00 93.69 70 ALA A O 1
ATOM 512 N N . GLN A 1 71 ? 10.162 -2.529 -24.193 1.00 93.94 71 GLN A N 1
ATOM 513 C CA . GLN A 1 71 ? 11.069 -1.523 -23.648 1.00 93.94 71 GLN A CA 1
ATOM 514 C C . GLN A 1 71 ? 11.604 -1.937 -22.283 1.00 93.94 71 GLN A C 1
ATOM 516 O O . GLN A 1 71 ? 10.918 -2.613 -21.512 1.00 93.94 71 GLN A O 1
ATOM 521 N N . ASP A 1 72 ? 12.799 -1.453 -21.964 1.00 95.44 72 ASP A N 1
ATOM 522 C CA . ASP A 1 72 ? 13.386 -1.554 -20.635 1.00 95.44 72 ASP A CA 1
ATOM 523 C C . ASP A 1 72 ? 12.763 -0.488 -19.728 1.00 95.44 72 ASP A C 1
ATOM 525 O O . ASP A 1 72 ? 12.580 0.655 -20.151 1.00 95.44 72 ASP A O 1
ATOM 529 N N . ILE A 1 73 ? 12.441 -0.826 -18.478 1.00 95.69 73 ILE A N 1
ATOM 530 C CA . ILE A 1 73 ? 11.949 0.172 -17.519 1.00 95.69 73 ILE A CA 1
ATOM 531 C C . ILE A 1 73 ? 13.117 1.068 -17.113 1.00 95.69 73 ILE A C 1
ATOM 533 O O . ILE A 1 73 ? 14.147 0.572 -16.652 1.00 95.69 73 ILE A O 1
ATOM 537 N N . TRP A 1 74 ? 12.930 2.379 -17.219 1.00 93.94 74 TRP A N 1
ATOM 538 C CA . TRP A 1 74 ? 13.925 3.372 -16.802 1.00 93.94 74 TRP A CA 1
ATOM 539 C C . TRP A 1 74 ? 13.402 4.338 -15.738 1.00 93.94 74 TRP A C 1
ATOM 541 O O . TRP A 1 74 ? 14.209 4.938 -15.039 1.00 93.94 74 TRP A O 1
ATOM 551 N N . GLU A 1 75 ? 12.082 4.459 -15.574 1.00 92.81 75 GLU A N 1
ATOM 552 C CA . GLU A 1 75 ? 11.477 5.333 -14.571 1.00 92.81 75 GLU A CA 1
ATOM 553 C C . GLU A 1 75 ? 10.251 4.687 -13.911 1.00 92.81 75 GLU A C 1
ATOM 555 O O . GLU A 1 75 ? 9.431 4.024 -14.556 1.00 92.81 75 GLU A O 1
ATOM 560 N N . VAL A 1 76 ? 10.128 4.894 -12.597 1.00 94.38 76 VAL A N 1
ATOM 561 C CA . VAL A 1 76 ? 9.017 4.434 -11.760 1.00 94.38 76 VAL A CA 1
ATOM 562 C C . VAL A 1 76 ? 8.567 5.568 -10.846 1.00 94.38 76 VAL A C 1
ATOM 564 O O . VAL A 1 76 ? 9.269 5.931 -9.904 1.00 94.38 76 VAL A O 1
ATOM 567 N N . TRP A 1 77 ? 7.351 6.064 -11.055 1.00 92.12 77 TRP A N 1
ATOM 568 C CA . TRP A 1 77 ? 6.778 7.160 -10.283 1.00 92.12 77 TRP A CA 1
ATOM 569 C C . TRP A 1 77 ? 5.601 6.724 -9.414 1.00 92.12 77 TRP A C 1
ATOM 571 O O . TRP A 1 77 ? 4.570 6.248 -9.894 1.00 92.12 77 TRP A O 1
ATOM 581 N N . PHE A 1 78 ? 5.725 6.930 -8.107 1.00 92.19 78 PHE A N 1
ATOM 582 C CA . PHE A 1 78 ? 4.689 6.639 -7.125 1.00 92.19 78 PHE A CA 1
ATOM 583 C C . PHE A 1 78 ? 3.863 7.890 -6.828 1.00 92.19 78 PHE A C 1
ATOM 585 O O . PHE A 1 78 ? 4.398 8.861 -6.300 1.00 92.19 78 PHE A O 1
ATOM 592 N N . ARG A 1 79 ? 2.543 7.848 -7.058 1.00 89.25 79 ARG A N 1
ATOM 593 C CA . ARG A 1 79 ? 1.608 8.872 -6.560 1.00 89.25 79 ARG A CA 1
ATOM 594 C C . ARG A 1 79 ? 1.061 8.463 -5.204 1.00 89.25 79 ARG A C 1
ATOM 596 O O . ARG A 1 79 ? 0.179 7.604 -5.121 1.00 89.25 79 ARG A O 1
ATOM 603 N N . LEU A 1 80 ? 1.592 9.073 -4.154 1.00 89.69 80 LEU A N 1
ATOM 604 C CA . LEU A 1 80 ? 1.344 8.664 -2.781 1.00 89.69 80 LEU A CA 1
ATOM 605 C C . LEU A 1 80 ? 0.075 9.317 -2.216 1.00 89.69 80 LEU A C 1
ATOM 607 O O . LEU A 1 80 ? -0.264 10.452 -2.541 1.00 89.69 80 LEU A O 1
ATOM 611 N N . GLY A 1 81 ? -0.639 8.596 -1.347 1.00 86.38 81 GLY A N 1
ATOM 612 C CA . GLY A 1 81 ? -1.788 9.137 -0.607 1.00 86.38 81 GLY A CA 1
ATOM 613 C C . GLY A 1 81 ? -1.393 9.805 0.717 1.00 86.38 81 GLY A C 1
ATOM 614 O O . GLY A 1 81 ? -2.199 10.485 1.347 1.00 86.38 81 GLY A O 1
ATOM 615 N N . GLY A 1 82 ? -0.162 9.584 1.166 1.00 87.50 82 GLY A N 1
ATOM 616 C CA . GLY A 1 82 ? 0.489 10.212 2.308 1.00 87.50 82 GLY A CA 1
ATOM 617 C C . GLY A 1 82 ? 1.948 10.482 1.958 1.00 87.50 82 GLY A C 1
ATOM 618 O O . GLY A 1 82 ? 2.457 9.947 0.982 1.00 87.50 82 GLY A O 1
ATOM 619 N N . TRP A 1 83 ? 2.637 11.320 2.723 1.00 87.06 83 TRP A N 1
ATOM 620 C CA . TRP A 1 83 ? 3.996 11.676 2.334 1.00 87.06 83 TRP A CA 1
ATOM 621 C C . TRP A 1 83 ? 5.025 10.606 2.691 1.00 87.06 83 TRP A C 1
ATOM 623 O O . TRP A 1 83 ? 4.866 9.911 3.692 1.00 87.06 83 TRP A O 1
ATOM 633 N N . ALA A 1 84 ? 6.110 10.516 1.924 1.00 88.50 84 ALA A N 1
ATOM 634 C CA . ALA A 1 84 ? 7.293 9.724 2.262 1.00 88.50 84 ALA A CA 1
ATOM 635 C C . ALA A 1 84 ? 8.486 10.610 2.667 1.00 88.50 84 ALA A C 1
ATOM 637 O O . ALA A 1 84 ? 8.540 11.799 2.352 1.00 88.50 84 ALA A O 1
ATOM 638 N N . ARG A 1 85 ? 9.441 10.008 3.374 1.00 85.81 85 ARG A N 1
ATOM 639 C CA . ARG A 1 85 ? 10.789 10.508 3.642 1.00 85.81 85 ARG A CA 1
ATOM 640 C C . ARG A 1 85 ? 11.809 9.428 3.287 1.00 85.81 85 ARG A C 1
ATOM 642 O O . ARG A 1 85 ? 11.453 8.256 3.181 1.00 85.81 85 ARG A O 1
ATOM 649 N N . ASN A 1 86 ? 13.072 9.829 3.160 1.00 85.69 86 ASN A N 1
ATOM 650 C CA . ASN A 1 86 ? 14.208 8.922 2.967 1.00 85.69 86 ASN A CA 1
ATOM 651 C C . ASN A 1 86 ? 13.999 7.937 1.805 1.00 85.69 86 ASN A C 1
ATOM 653 O O . ASN A 1 86 ? 14.050 6.722 1.998 1.00 85.69 86 ASN A O 1
ATOM 657 N N . ALA A 1 87 ? 13.734 8.462 0.608 1.00 90.94 87 ALA A N 1
ATOM 658 C CA . ALA A 1 87 ? 13.698 7.631 -0.585 1.00 90.94 87 ALA A CA 1
ATOM 659 C C . ALA A 1 87 ? 15.108 7.099 -0.879 1.00 90.94 87 ALA A C 1
ATOM 661 O O . ALA A 1 87 ? 16.055 7.877 -0.982 1.00 90.94 87 ALA A O 1
ATOM 662 N N . LEU A 1 88 ? 15.251 5.778 -0.975 1.00 93.44 88 LEU A N 1
ATOM 663 C CA . LEU A 1 88 ? 16.510 5.118 -1.314 1.00 93.44 88 LEU A CA 1
ATOM 664 C C . LEU A 1 88 ? 16.325 4.356 -2.617 1.00 93.44 88 LEU A C 1
ATOM 666 O O . LEU A 1 88 ? 15.351 3.618 -2.769 1.00 93.44 88 LEU A O 1
ATOM 670 N N . ALA A 1 89 ? 17.265 4.532 -3.532 1.00 94.88 89 ALA A N 1
ATOM 671 C CA . ALA A 1 89 ? 17.307 3.825 -4.799 1.00 94.88 89 ALA A CA 1
ATOM 672 C C . ALA A 1 89 ? 18.404 2.742 -4.774 1.00 94.88 89 ALA A C 1
ATOM 674 O O . ALA A 1 89 ? 19.381 2.878 -4.025 1.00 94.88 89 ALA A O 1
ATOM 675 N N . PRO A 1 90 ? 18.260 1.659 -5.560 1.00 96.56 90 PRO A N 1
ATOM 676 C CA . PRO A 1 90 ? 19.354 0.723 -5.800 1.00 96.56 90 PRO A CA 1
ATOM 677 C C . PRO A 1 90 ? 20.509 1.396 -6.564 1.00 96.56 90 PRO A C 1
ATOM 679 O O . PRO A 1 90 ? 20.376 2.502 -7.077 1.00 96.56 90 PRO A O 1
ATOM 682 N N . ALA A 1 91 ? 21.665 0.731 -6.636 1.00 95.88 91 ALA A N 1
ATOM 683 C CA . ALA A 1 91 ? 22.818 1.259 -7.366 1.00 95.88 91 ALA A CA 1
ATOM 684 C C . ALA A 1 91 ? 22.484 1.503 -8.849 1.00 95.88 91 ALA A C 1
ATOM 686 O O . ALA A 1 91 ? 21.846 0.659 -9.479 1.00 95.88 91 ALA A O 1
ATOM 687 N N . GLY A 1 92 ? 22.938 2.641 -9.384 1.00 93.75 92 GLY A N 1
ATOM 688 C CA . GLY A 1 92 ? 22.644 3.056 -10.756 1.00 93.75 92 GLY A CA 1
ATOM 689 C C . GLY A 1 92 ? 21.228 3.592 -10.958 1.00 93.75 92 GLY A C 1
ATOM 690 O O . GLY A 1 92 ? 20.776 3.711 -12.092 1.00 93.75 92 GLY A O 1
ATOM 691 N N . TRP A 1 93 ? 20.513 3.866 -9.866 1.00 94.44 93 TRP A N 1
ATOM 692 C CA . TRP A 1 93 ? 19.244 4.572 -9.867 1.00 94.44 93 TRP A CA 1
ATOM 693 C C . TRP A 1 93 ? 19.318 5.757 -8.914 1.00 94.44 93 TRP A C 1
ATOM 695 O O . TRP A 1 93 ? 19.891 5.680 -7.824 1.00 94.44 93 TRP A O 1
ATOM 705 N N . SER A 1 94 ? 18.628 6.820 -9.288 1.00 91.25 94 SER A N 1
ATOM 706 C CA . SER A 1 94 ? 18.414 7.997 -8.469 1.00 91.25 94 SER A CA 1
ATOM 707 C C . SER A 1 94 ? 16.990 8.009 -7.930 1.00 91.25 94 SER A C 1
ATOM 709 O O . SER A 1 94 ? 16.030 7.691 -8.631 1.00 91.25 94 SER A O 1
ATOM 711 N N . ALA A 1 95 ? 16.844 8.386 -6.661 1.00 89.69 95 ALA A N 1
ATOM 712 C CA . ALA A 1 95 ? 15.550 8.712 -6.082 1.00 89.69 95 ALA A CA 1
ATOM 713 C C . ALA A 1 95 ? 15.334 10.220 -6.212 1.00 89.69 95 ALA A C 1
ATOM 715 O O . ALA A 1 95 ? 15.992 11.008 -5.531 1.00 89.69 95 ALA A O 1
ATOM 716 N N . VAL A 1 96 ? 14.407 10.614 -7.076 1.00 81.06 96 VAL A N 1
ATOM 717 C CA . VAL A 1 96 ? 14.003 12.005 -7.242 1.00 81.06 96 VAL A CA 1
ATOM 718 C C . VAL A 1 96 ? 12.734 12.201 -6.425 1.00 81.06 96 VAL A C 1
ATOM 720 O O . VAL A 1 96 ? 11.651 11.708 -6.751 1.00 81.06 96 VAL A O 1
ATOM 723 N N . GLY A 1 97 ? 12.875 12.880 -5.292 1.00 68.00 97 GLY A N 1
ATOM 724 C CA . GLY A 1 97 ? 11.709 13.431 -4.624 1.00 68.00 97 GLY A CA 1
ATOM 725 C C . GLY A 1 97 ? 11.263 14.667 -5.389 1.00 68.00 97 GLY A C 1
ATOM 726 O O . GLY A 1 97 ? 12.088 15.554 -5.598 1.00 68.00 97 GLY A O 1
ATOM 727 N N . ASP A 1 98 ? 9.974 14.770 -5.718 1.00 56.09 98 ASP A N 1
ATOM 728 C CA . ASP A 1 98 ? 9.351 16.081 -5.902 1.00 56.09 98 ASP A CA 1
ATOM 729 C C . ASP A 1 98 ? 9.385 16.775 -4.535 1.00 56.09 98 ASP A C 1
ATOM 731 O O . ASP A 1 98 ? 8.452 16.706 -3.728 1.00 56.09 98 ASP A O 1
ATOM 735 N N . ALA A 1 99 ? 10.535 17.354 -4.206 1.00 42.38 99 ALA A N 1
ATOM 736 C CA . ALA A 1 99 ? 10.642 18.301 -3.125 1.00 42.38 99 ALA A CA 1
ATOM 737 C C . ALA A 1 99 ? 10.004 19.588 -3.640 1.00 42.38 99 ALA A C 1
ATOM 739 O O . ALA A 1 99 ? 10.688 20.449 -4.185 1.00 42.38 99 ALA A O 1
ATOM 740 N N . GLU A 1 100 ? 8.689 19.743 -3.460 1.00 42.12 100 GLU A N 1
ATOM 741 C CA . GLU A 1 100 ? 8.176 21.104 -3.326 1.00 42.12 100 GLU A CA 1
ATOM 742 C C . GLU A 1 100 ? 9.015 21.772 -2.223 1.00 42.12 100 GLU A C 1
ATOM 744 O O . GLU A 1 100 ? 9.175 21.215 -1.134 1.00 42.12 100 GLU A O 1
ATOM 749 N N . GLU A 1 101 ? 9.614 22.918 -2.550 1.00 37.50 101 GLU A N 1
ATOM 750 C CA . GLU A 1 101 ? 10.771 23.586 -1.926 1.00 37.50 101 GLU A CA 1
ATOM 751 C C . GLU A 1 101 ? 10.641 23.969 -0.430 1.00 37.50 101 GLU A C 1
ATOM 753 O O . GLU A 1 101 ? 11.371 24.821 0.071 1.00 37.50 101 GLU A O 1
ATOM 758 N N . THR A 1 102 ? 9.721 23.386 0.335 1.00 35.94 102 THR A N 1
ATOM 759 C CA . THR A 1 102 ? 9.332 23.881 1.661 1.00 35.94 102 THR A CA 1
ATOM 760 C C . THR A 1 102 ? 9.326 22.831 2.771 1.00 35.94 102 THR A C 1
ATOM 762 O O . THR A 1 102 ? 8.485 22.916 3.655 1.00 35.94 102 THR A O 1
ATOM 765 N N . PHE A 1 103 ? 10.255 21.866 2.823 1.00 39.91 103 PHE A N 1
ATOM 766 C CA . PHE A 1 103 ? 10.332 20.927 3.963 1.00 39.91 103 PHE A CA 1
ATOM 767 C C . PHE A 1 103 ? 10.381 21.657 5.328 1.00 39.91 103 PHE A C 1
ATOM 769 O O . PHE A 1 103 ? 11.289 22.433 5.617 1.00 39.91 103 PHE A O 1
ATOM 776 N N . SER A 1 104 ? 9.405 21.378 6.194 1.00 37.19 104 SER A N 1
ATOM 777 C CA . SER A 1 104 ? 9.255 21.893 7.556 1.00 37.19 104 SER A CA 1
ATOM 778 C C . SER A 1 104 ? 8.887 20.722 8.460 1.00 37.19 104 SER A C 1
ATOM 780 O O . SER A 1 104 ? 8.128 19.840 8.064 1.00 37.19 104 SER A O 1
ATOM 782 N N . ILE A 1 105 ? 9.377 20.719 9.701 1.00 38.84 105 ILE A N 1
ATOM 783 C CA . ILE A 1 105 ? 9.022 19.710 10.713 1.00 38.84 105 ILE A CA 1
ATOM 784 C C . ILE A 1 105 ? 7.540 19.806 11.141 1.00 38.84 105 ILE A C 1
ATOM 786 O O . ILE A 1 105 ? 7.019 18.911 11.801 1.00 38.84 105 ILE A O 1
ATOM 790 N N . THR A 1 106 ? 6.854 20.874 10.717 1.00 40.47 106 THR A N 1
ATOM 791 C CA . THR A 1 106 ? 5.396 21.050 10.766 1.00 40.47 106 THR A CA 1
ATOM 792 C C . THR A 1 106 ? 4.727 20.932 9.378 1.00 40.47 106 THR A C 1
ATOM 794 O O . THR A 1 106 ? 3.543 21.237 9.257 1.00 40.47 106 THR A O 1
ATOM 797 N N . GLY A 1 107 ? 5.461 20.502 8.336 1.00 39.41 107 GLY A N 1
ATOM 798 C CA . GLY A 1 107 ? 5.144 20.672 6.907 1.00 39.41 107 GLY A CA 1
ATOM 799 C C . GLY A 1 107 ? 5.509 19.498 5.964 1.00 39.41 107 GLY A C 1
ATOM 800 O O . GLY A 1 107 ? 5.352 18.338 6.352 1.00 39.41 107 GLY A O 1
ATOM 801 N N . PRO A 1 108 ? 5.836 19.789 4.683 1.00 43.56 108 PRO A N 1
ATOM 802 C CA . PRO A 1 108 ? 5.475 19.022 3.499 1.00 43.56 108 PRO A CA 1
ATOM 803 C C . PRO A 1 108 ? 6.364 17.809 3.349 1.00 43.56 108 PRO A C 1
ATOM 805 O O . PRO A 1 108 ? 7.586 17.874 3.458 1.00 43.56 108 PRO A O 1
ATOM 808 N N . GLY A 1 109 ? 5.731 16.688 3.068 1.00 50.97 109 GLY A N 1
ATOM 809 C CA . GLY A 1 109 ? 6.463 15.564 2.543 1.00 50.97 109 GLY A CA 1
ATOM 810 C C . GLY A 1 109 ? 6.059 15.315 1.103 1.00 50.97 109 GLY A C 1
ATOM 811 O O . GLY A 1 109 ? 5.119 15.914 0.587 1.00 50.97 109 GLY A O 1
ATOM 812 N N . ILE A 1 110 ? 6.817 14.430 0.478 1.00 55.00 110 ILE A N 1
ATOM 813 C CA . ILE A 1 110 ? 6.801 14.204 -0.956 1.00 55.00 110 ILE A CA 1
ATOM 814 C C . ILE A 1 110 ? 5.433 13.607 -1.357 1.00 55.00 110 ILE A C 1
ATOM 816 O O . ILE A 1 110 ? 5.120 12.501 -0.898 1.00 55.00 110 ILE A O 1
ATOM 820 N N . PRO A 1 111 ? 4.597 14.303 -2.158 1.00 64.50 111 PRO A N 1
ATOM 821 C CA . PRO A 1 111 ? 3.312 13.771 -2.624 1.00 64.50 111 PRO A CA 1
ATOM 822 C C . PRO A 1 111 ? 3.496 12.693 -3.705 1.00 64.50 111 PRO A C 1
ATOM 824 O O . PRO A 1 111 ? 2.608 11.863 -3.915 1.00 64.50 111 PRO A O 1
ATOM 827 N N . GLY A 1 112 ? 4.662 12.662 -4.356 1.00 76.94 112 GLY A N 1
ATOM 828 C CA . GLY A 1 112 ? 5.059 11.587 -5.254 1.00 76.94 112 GLY A CA 1
ATOM 829 C C . GLY A 1 112 ? 6.572 11.441 -5.373 1.00 76.94 112 GLY A C 1
ATOM 830 O O . GLY A 1 112 ? 7.301 12.424 -5.391 1.00 76.94 112 GLY A O 1
ATOM 831 N N . THR A 1 113 ? 7.059 10.204 -5.402 1.00 85.88 113 THR A N 1
ATOM 832 C CA . THR A 1 113 ? 8.496 9.907 -5.516 1.00 85.88 113 THR A CA 1
ATOM 833 C C . THR A 1 113 ? 8.757 9.202 -6.830 1.00 85.88 113 THR A C 1
ATOM 835 O O . THR A 1 113 ? 8.089 8.203 -7.111 1.00 85.88 113 THR A O 1
ATOM 838 N N . SER A 1 114 ? 9.708 9.710 -7.613 1.00 89.19 114 SER A N 1
ATOM 839 C CA . SER A 1 114 ? 10.205 9.035 -8.809 1.00 89.19 114 SER A CA 1
ATOM 840 C C . SER A 1 114 ? 11.527 8.336 -8.511 1.00 89.19 114 SER A C 1
ATOM 842 O O . SER A 1 114 ? 12.349 8.808 -7.722 1.00 89.19 114 SER A O 1
ATOM 844 N N . PHE A 1 115 ? 11.716 7.180 -9.126 1.00 92.25 115 PHE A N 1
ATOM 845 C CA . PHE A 1 115 ? 12.993 6.499 -9.213 1.00 92.25 115 PHE A CA 1
ATOM 846 C C . PHE A 1 115 ? 13.360 6.410 -10.684 1.00 92.25 115 PHE A C 1
ATOM 848 O O . PHE A 1 115 ? 12.553 5.924 -11.473 1.00 92.25 115 PHE A O 1
ATOM 855 N N . MET A 1 116 ? 14.563 6.850 -11.036 1.00 92.31 116 MET A N 1
ATOM 856 C CA . MET A 1 116 ? 15.030 6.905 -12.421 1.00 92.31 116 MET A CA 1
ATOM 857 C C . MET A 1 116 ? 16.385 6.217 -12.540 1.00 92.31 116 MET A C 1
ATOM 859 O O . MET A 1 116 ? 17.239 6.403 -11.675 1.00 92.31 116 MET A O 1
ATOM 863 N N . ALA A 1 117 ? 16.584 5.422 -13.588 1.00 90.94 117 ALA A N 1
ATOM 864 C CA . ALA A 1 117 ? 17.882 4.839 -13.900 1.00 90.94 117 ALA A CA 1
ATOM 865 C C . ALA A 1 117 ? 18.872 5.957 -14.256 1.00 90.94 117 ALA A C 1
ATOM 867 O O . ALA A 1 117 ? 18.554 6.846 -15.047 1.00 90.94 117 ALA A O 1
ATOM 868 N N . ASP A 1 118 ? 20.076 5.903 -13.692 1.00 88.19 118 ASP A N 1
ATOM 869 C CA . ASP A 1 118 ? 21.121 6.888 -13.949 1.00 88.19 118 ASP A CA 1
ATOM 870 C C . ASP A 1 118 ? 21.559 6.776 -15.410 1.00 88.19 118 ASP A C 1
ATOM 872 O O . ASP A 1 118 ? 22.080 5.745 -15.844 1.00 88.19 118 ASP A O 1
ATOM 876 N N . LEU A 1 119 ? 21.335 7.834 -16.182 1.00 79.88 119 LEU A N 1
ATOM 877 C CA . LEU A 1 119 ? 21.749 7.910 -17.579 1.00 79.88 119 LEU A CA 1
ATOM 878 C C . LEU A 1 119 ? 23.264 8.151 -17.657 1.00 79.88 119 LEU A C 1
ATOM 880 O O . LEU A 1 119 ? 23.853 8.793 -16.781 1.00 79.88 119 LEU A O 1
ATOM 884 N N . GLN A 1 120 ? 23.925 7.611 -18.685 1.00 73.62 120 GLN A N 1
ATOM 885 C CA . GLN A 1 120 ? 25.365 7.820 -18.846 1.00 73.62 120 GLN A CA 1
ATOM 886 C C . GLN A 1 120 ? 25.654 9.313 -19.084 1.00 73.62 120 GLN A C 1
ATOM 888 O O . GLN A 1 120 ? 24.977 9.969 -19.869 1.00 73.62 120 GLN A O 1
ATOM 893 N N . ALA A 1 121 ? 26.677 9.849 -18.407 1.00 58.44 121 ALA A N 1
ATOM 894 C CA . ALA A 1 121 ? 26.985 11.285 -18.352 1.00 58.44 121 ALA A CA 1
ATOM 895 C C . ALA A 1 121 ? 27.349 11.931 -19.707 1.00 58.44 121 ALA A C 1
ATOM 897 O O . ALA A 1 121 ? 27.478 13.153 -19.801 1.00 58.44 121 ALA A O 1
ATOM 898 N N . GLU A 1 122 ? 27.535 11.134 -20.757 1.00 57.53 122 GLU A N 1
ATOM 899 C CA . GLU A 1 122 ? 27.871 11.614 -22.093 1.00 57.53 122 GLU A CA 1
ATOM 900 C C . GLU A 1 122 ? 26.601 11.980 -22.869 1.00 57.53 122 GLU A C 1
ATOM 902 O O . GLU A 1 122 ? 26.174 11.285 -23.790 1.00 57.53 122 GLU A O 1
ATOM 907 N N . TYR A 1 123 ? 26.018 13.124 -22.500 1.00 53.59 123 TYR A N 1
ATOM 908 C CA . TYR A 1 123 ? 24.985 13.799 -23.284 1.00 53.59 123 TYR A CA 1
ATOM 909 C C . TYR A 1 123 ? 25.589 14.242 -24.628 1.00 53.59 123 TYR A C 1
ATOM 911 O O . TYR A 1 123 ? 26.125 15.343 -24.774 1.00 53.59 123 TYR A O 1
ATOM 919 N N . THR A 1 124 ? 25.584 13.352 -25.620 1.00 46.97 124 THR A N 1
ATOM 920 C CA . THR A 1 124 ? 26.134 13.602 -26.961 1.00 46.97 124 THR A CA 1
ATOM 921 C C . THR A 1 124 ? 25.016 13.973 -27.939 1.00 46.97 124 THR A C 1
ATOM 923 O O . THR A 1 124 ? 24.781 13.306 -28.941 1.00 46.97 124 THR A O 1
ATOM 926 N N . GLY A 1 125 ? 24.315 15.077 -27.660 1.00 57.81 125 GLY A N 1
ATOM 927 C CA . GLY A 1 125 ? 23.235 15.614 -28.503 1.00 57.81 125 GLY A CA 1
ATOM 928 C C . GLY A 1 125 ? 21.857 15.538 -27.841 1.00 57.81 125 GLY A C 1
ATOM 929 O O . GLY A 1 125 ? 21.769 15.495 -26.629 1.00 57.81 125 GLY A O 1
ATOM 930 N N . ASN A 1 126 ? 20.774 15.522 -28.628 1.00 57.88 126 ASN A N 1
ATOM 931 C CA . ASN A 1 126 ? 19.380 15.529 -28.133 1.00 57.88 126 ASN A CA 1
ATOM 932 C C . ASN A 1 126 ? 18.882 14.165 -27.608 1.00 57.88 126 ASN A C 1
ATOM 934 O O . ASN A 1 126 ? 17.673 13.960 -27.488 1.00 57.88 126 ASN A O 1
ATOM 938 N N . PHE A 1 127 ? 19.788 13.214 -27.387 1.00 64.62 127 PHE A N 1
ATOM 939 C CA . PHE A 1 127 ? 19.461 11.838 -27.044 1.00 64.62 127 PHE A CA 1
ATOM 940 C C . PHE A 1 127 ? 20.270 11.426 -25.828 1.00 64.62 127 PHE A C 1
ATOM 942 O O . PHE A 1 127 ? 21.500 11.399 -25.879 1.00 64.62 127 PHE A O 1
ATOM 949 N N . ASP A 1 128 ? 19.569 11.068 -24.763 1.00 68.12 128 ASP A N 1
ATOM 950 C CA . ASP A 1 128 ? 20.174 10.307 -23.686 1.00 68.12 128 ASP A CA 1
ATOM 951 C C . ASP A 1 128 ? 20.446 8.897 -24.210 1.00 68.12 128 ASP A C 1
ATOM 953 O O . ASP A 1 128 ? 19.526 8.296 -24.756 1.00 68.12 128 ASP A O 1
ATOM 957 N N . PRO A 1 129 ? 21.673 8.358 -24.132 1.00 76.06 129 PRO A N 1
ATOM 958 C CA . PRO A 1 129 ? 21.907 6.951 -24.432 1.00 76.06 129 PRO A CA 1
ATOM 959 C C . PRO A 1 129 ? 21.198 6.055 -23.397 1.00 76.06 129 PRO A C 1
ATOM 961 O O . PRO A 1 129 ? 20.982 6.480 -22.256 1.00 76.06 129 PRO A O 1
ATOM 964 N N . PRO A 1 130 ? 20.857 4.800 -23.753 1.00 82.62 130 PRO A N 1
ATOM 965 C CA . PRO A 1 130 ? 20.295 3.861 -22.790 1.00 82.62 130 PRO A CA 1
ATOM 966 C C . PRO A 1 130 ? 21.264 3.654 -21.621 1.00 82.62 130 PRO A C 1
ATOM 968 O O . PRO A 1 130 ? 22.484 3.669 -21.792 1.00 82.62 130 PRO A O 1
ATOM 971 N N . SER A 1 131 ? 20.708 3.456 -20.429 1.00 85.56 131 SER A N 1
ATOM 972 C CA . SER A 1 131 ? 21.484 3.164 -19.225 1.00 85.56 131 SER A CA 1
ATOM 973 C C . SER A 1 131 ? 21.635 1.659 -19.032 1.00 85.56 131 SER A C 1
ATOM 975 O O . SER A 1 131 ? 20.668 0.913 -19.176 1.00 85.56 131 SER A O 1
ATOM 977 N N . ASP A 1 132 ? 22.821 1.218 -18.609 1.00 90.69 132 ASP A N 1
ATOM 978 C CA . ASP A 1 132 ? 23.074 -0.180 -18.229 1.00 90.69 132 ASP A CA 1
ATOM 979 C C . ASP A 1 132 ? 22.285 -0.612 -16.975 1.00 90.69 132 ASP A C 1
ATOM 981 O O . ASP A 1 132 ? 22.262 -1.793 -16.624 1.00 90.69 132 ASP A O 1
ATOM 985 N N . TYR A 1 133 ? 21.655 0.338 -16.276 1.00 94.44 133 TYR A N 1
ATOM 986 C CA . TYR A 1 133 ? 20.903 0.108 -15.044 1.00 94.44 133 TYR A CA 1
ATOM 987 C C . TYR A 1 133 ? 19.390 -0.012 -15.251 1.00 94.44 133 TYR A C 1
ATOM 989 O O . TYR A 1 133 ? 18.669 -0.252 -14.280 1.00 94.44 133 TYR A O 1
ATOM 997 N N . GLN A 1 134 ? 18.890 0.143 -16.482 1.00 95.56 134 GLN A N 1
ATOM 998 C CA . GLN A 1 134 ? 17.475 -0.076 -16.804 1.00 95.56 134 GLN A CA 1
ATOM 999 C C . GLN A 1 134 ? 17.052 -1.517 -16.460 1.00 95.56 134 GLN A C 1
ATOM 1001 O O . GLN A 1 134 ? 17.898 -2.382 -16.243 1.00 95.56 134 GLN A O 1
ATOM 1006 N N . ILE A 1 135 ? 15.745 -1.792 -16.369 1.00 96.94 135 ILE A N 1
ATOM 1007 C CA . ILE A 1 135 ? 15.216 -3.142 -16.092 1.00 96.94 135 ILE A CA 1
ATOM 1008 C C . ILE A 1 135 ? 14.724 -3.766 -17.409 1.00 96.94 135 ILE A C 1
ATOM 1010 O O . ILE A 1 135 ? 13.610 -3.442 -17.849 1.00 96.94 135 ILE A O 1
ATOM 1014 N N . PRO A 1 136 ? 15.495 -4.677 -18.035 1.00 97.25 136 PRO A N 1
ATOM 1015 C CA . PRO A 1 136 ? 15.115 -5.275 -19.310 1.00 97.25 136 PRO A CA 1
ATOM 1016 C C . PRO A 1 136 ? 13.880 -6.177 -19.200 1.00 97.25 136 PRO A C 1
ATOM 1018 O O . PRO A 1 136 ? 13.569 -6.662 -18.105 1.00 97.25 136 PRO A O 1
ATOM 1021 N N . PRO A 1 137 ? 13.198 -6.478 -20.321 1.00 97.50 137 PRO A N 1
ATOM 1022 C CA . PRO A 1 137 ? 12.143 -7.481 -20.367 1.00 97.50 137 PRO A CA 1
ATOM 1023 C C . PRO A 1 137 ? 12.564 -8.807 -19.716 1.00 97.50 137 PRO A C 1
ATOM 1025 O O . PRO A 1 137 ? 13.613 -9.381 -20.014 1.00 97.50 137 PRO A O 1
ATOM 1028 N N . GLY A 1 138 ? 11.729 -9.303 -18.806 1.00 97.06 138 GLY A N 1
ATOM 1029 C CA . GLY A 1 138 ? 11.957 -10.535 -18.051 1.00 97.06 138 GLY A CA 1
ATOM 1030 C C . GLY A 1 138 ? 12.865 -10.391 -16.825 1.00 97.06 138 GLY A C 1
ATOM 1031 O O . GLY A 1 138 ? 13.110 -11.393 -16.154 1.00 97.06 138 GLY A O 1
ATOM 1032 N N . GLN A 1 139 ? 13.362 -9.189 -16.517 1.00 98.00 139 GLN A N 1
ATOM 1033 C CA . GLN A 1 139 ? 14.205 -8.926 -15.347 1.00 98.00 139 GLN A CA 1
ATOM 1034 C C . GLN A 1 139 ? 13.435 -8.238 -14.216 1.00 98.00 139 GLN A C 1
ATOM 1036 O O . GLN A 1 139 ? 12.340 -7.701 -14.392 1.00 98.00 139 GLN A O 1
ATOM 1041 N N . SER A 1 140 ? 14.032 -8.252 -13.024 1.00 97.94 140 SER A N 1
ATOM 1042 C CA . SER A 1 140 ? 13.514 -7.552 -11.850 1.00 97.94 140 SER A CA 1
ATOM 1043 C C . SER A 1 140 ? 14.631 -6.913 -11.042 1.00 97.94 140 SER A C 1
ATOM 1045 O O . SER A 1 140 ? 15.702 -7.502 -10.905 1.00 97.94 140 SER A O 1
ATOM 1047 N N . LEU A 1 141 ? 14.342 -5.766 -10.436 1.00 98.00 141 LEU A N 1
ATOM 1048 C CA . LEU A 1 141 ? 15.251 -5.032 -9.573 1.00 98.00 141 LEU A CA 1
ATOM 1049 C C . LEU A 1 141 ? 14.576 -4.713 -8.235 1.00 98.00 141 LEU A C 1
ATOM 1051 O O . LEU A 1 141 ? 13.466 -4.186 -8.181 1.00 98.00 141 LEU A O 1
ATOM 1055 N N . ALA A 1 142 ? 15.260 -5.044 -7.144 1.00 98.38 142 ALA A N 1
ATOM 1056 C CA . ALA A 1 142 ? 14.859 -4.701 -5.784 1.00 98.38 142 ALA A CA 1
ATOM 1057 C C . ALA A 1 142 ? 15.740 -3.575 -5.232 1.00 98.38 142 ALA A C 1
ATOM 1059 O O . ALA A 1 142 ? 16.807 -3.289 -5.769 1.00 98.38 142 ALA A O 1
ATOM 1060 N N . GLY A 1 143 ? 15.324 -2.982 -4.112 1.00 95.81 143 GLY A N 1
ATOM 1061 C CA . GLY A 1 143 ? 16.128 -1.990 -3.387 1.00 95.81 143 GLY A CA 1
ATOM 1062 C C . GLY A 1 143 ? 15.582 -0.567 -3.441 1.00 95.81 143 GLY A C 1
ATOM 1063 O O . GLY A 1 143 ? 16.174 0.322 -2.838 1.00 95.81 143 GLY A O 1
ATOM 1064 N N . PHE A 1 144 ? 14.435 -0.359 -4.087 1.00 96.81 144 PHE A N 1
ATOM 1065 C CA . PHE A 1 144 ? 13.677 0.884 -3.988 1.00 96.81 144 PHE A CA 1
ATOM 1066 C C . PHE A 1 144 ? 12.995 0.943 -2.624 1.00 96.81 144 PHE A C 1
ATOM 1068 O O . PHE A 1 144 ? 12.265 0.018 -2.259 1.00 96.81 144 PHE A O 1
ATOM 1075 N N . VAL A 1 145 ? 13.226 1.998 -1.848 1.00 96.12 145 VAL A N 1
ATOM 1076 C CA . VAL A 1 145 ? 12.686 2.100 -0.490 1.00 96.12 145 VAL A CA 1
ATOM 1077 C C . VAL A 1 145 ? 12.088 3.469 -0.228 1.00 96.12 145 VAL A C 1
ATOM 1079 O O . VAL A 1 145 ? 12.682 4.483 -0.574 1.00 96.12 145 VAL A O 1
ATOM 1082 N N . LEU A 1 146 ? 10.936 3.481 0.442 1.00 94.44 146 LEU A N 1
ATOM 1083 C CA . LEU A 1 146 ? 10.340 4.662 1.058 1.00 94.44 146 LEU A CA 1
ATOM 1084 C C . LEU A 1 146 ? 10.148 4.430 2.559 1.00 94.44 146 LEU A C 1
ATOM 1086 O O . LEU A 1 146 ? 9.830 3.319 2.990 1.00 94.44 146 LEU A O 1
ATOM 1090 N N . GLU A 1 147 ? 10.268 5.489 3.353 1.00 93.62 147 GLU A N 1
ATOM 1091 C CA . GLU A 1 147 ? 9.857 5.503 4.757 1.00 93.62 147 GLU A CA 1
ATOM 1092 C C . GLU A 1 147 ? 8.750 6.531 4.962 1.00 93.62 147 GLU A C 1
ATOM 1094 O O . GLU A 1 147 ? 8.716 7.564 4.305 1.00 93.62 147 GLU A O 1
ATOM 1099 N N . SER A 1 148 ? 7.816 6.283 5.869 1.00 92.75 148 SER A N 1
ATOM 1100 C CA . SER A 1 148 ? 6.716 7.215 6.103 1.00 92.75 148 SER A CA 1
ATOM 1101 C C . SER A 1 148 ? 6.094 7.007 7.474 1.00 92.75 148 SER A C 1
ATOM 1103 O O . SER A 1 148 ? 6.002 5.870 7.926 1.00 92.75 148 SER A O 1
ATOM 1105 N N . PRO A 1 149 ? 5.605 8.059 8.147 1.00 91.69 149 PRO A N 1
ATOM 1106 C CA . PRO A 1 149 ? 4.710 7.861 9.277 1.00 91.69 149 PRO A CA 1
ATOM 1107 C C . PRO A 1 149 ? 3.338 7.344 8.822 1.00 91.69 149 PRO A C 1
ATOM 1109 O O . PRO A 1 149 ? 2.626 6.758 9.631 1.00 91.69 149 PRO A O 1
ATOM 1112 N N . PHE A 1 150 ? 2.958 7.544 7.553 1.00 93.06 150 PHE A N 1
ATOM 1113 C CA . PHE A 1 150 ? 1.673 7.108 7.012 1.00 93.06 150 PHE A CA 1
ATOM 1114 C C . PHE A 1 150 ? 1.631 5.597 6.834 1.00 93.06 150 PHE A C 1
ATOM 1116 O O . PHE A 1 150 ? 2.598 5.022 6.323 1.00 93.06 150 PHE A O 1
ATOM 1123 N N . PRO A 1 151 ? 0.515 4.961 7.229 1.00 95.44 151 PRO A N 1
ATOM 1124 C CA . PRO A 1 151 ? 0.333 3.535 7.058 1.00 95.44 151 PRO A CA 1
ATOM 1125 C C . PRO A 1 151 ? 0.165 3.146 5.584 1.00 95.44 151 PRO A C 1
ATOM 1127 O O . PRO A 1 151 ? -0.137 3.996 4.736 1.00 95.44 151 PRO A O 1
ATOM 1130 N N . PRO A 1 152 ? 0.320 1.849 5.280 1.00 96.12 152 PRO A N 1
ATOM 1131 C CA . PRO A 1 152 ? 0.152 1.324 3.938 1.00 96.12 152 PRO A CA 1
ATOM 1132 C C . PRO A 1 152 ? -1.296 1.438 3.481 1.00 96.12 152 PRO A C 1
ATOM 1134 O O . PRO A 1 152 ? -2.220 1.114 4.226 1.00 96.12 152 PRO A O 1
ATOM 1137 N N . GLY A 1 153 ? -1.473 1.839 2.228 1.00 95.00 153 GLY A N 1
ATOM 1138 C CA . GLY A 1 153 ? -2.712 1.765 1.459 1.00 95.00 153 GLY A CA 1
ATOM 1139 C C . GLY A 1 153 ? -2.392 1.635 -0.031 1.00 95.00 153 GLY A C 1
ATOM 1140 O O . GLY A 1 153 ? -1.226 1.699 -0.421 1.00 95.00 153 GLY A O 1
ATOM 1141 N N . TYR A 1 154 ? -3.406 1.413 -0.867 1.00 94.38 154 TYR A N 1
ATOM 1142 C CA . TYR A 1 154 ? -3.181 1.290 -2.308 1.00 94.38 154 TYR A CA 1
ATOM 1143 C C . TYR A 1 154 ? -2.835 2.642 -2.928 1.00 94.38 154 TYR A C 1
ATOM 1145 O O . TYR A 1 154 ? -3.609 3.596 -2.836 1.00 94.38 154 TYR A O 1
ATOM 1153 N N . VAL A 1 155 ? -1.699 2.692 -3.616 1.00 93.25 155 VAL A N 1
ATOM 1154 C CA . VAL A 1 155 ? -1.221 3.858 -4.359 1.00 93.25 155 VAL A CA 1
ATOM 1155 C C . VAL A 1 155 ? -1.102 3.526 -5.840 1.00 93.25 155 VAL A C 1
ATOM 1157 O O . VAL A 1 155 ? -0.923 2.369 -6.231 1.00 93.25 155 VAL A O 1
ATOM 1160 N N . ARG A 1 156 ? -1.207 4.556 -6.680 1.00 91.50 156 ARG A N 1
ATOM 1161 C CA . ARG A 1 156 ? -0.990 4.413 -8.122 1.00 91.50 156 ARG A CA 1
ATOM 1162 C C . ARG A 1 156 ? 0.495 4.551 -8.408 1.00 91.50 156 ARG A C 1
ATOM 1164 O O . ARG A 1 156 ? 1.129 5.469 -7.891 1.00 91.50 156 ARG A O 1
ATOM 1171 N N . VAL A 1 157 ? 1.009 3.678 -9.261 1.00 92.56 157 VAL A N 1
ATOM 1172 C CA . VAL A 1 157 ? 2.385 3.749 -9.746 1.00 92.56 157 VAL A CA 1
ATOM 1173 C C . VAL A 1 157 ? 2.361 3.823 -11.264 1.00 92.56 157 VAL A C 1
ATOM 1175 O O . VAL A 1 157 ? 1.586 3.112 -11.907 1.00 92.56 157 VAL A O 1
ATOM 1178 N N . TYR A 1 158 ? 3.171 4.713 -11.816 1.00 92.31 158 TYR A N 1
ATOM 1179 C CA . TYR A 1 158 ? 3.345 4.921 -13.245 1.00 92.31 158 TYR A CA 1
ATOM 1180 C C . TYR A 1 158 ? 4.748 4.465 -13.608 1.00 92.31 158 TYR A C 1
ATOM 1182 O O . TYR A 1 158 ? 5.702 4.808 -12.916 1.00 92.31 158 TYR A O 1
ATOM 1190 N N . VAL A 1 159 ? 4.863 3.642 -14.640 1.00 93.56 159 VAL A N 1
ATOM 1191 C CA . VAL A 1 159 ? 6.134 3.055 -15.056 1.00 93.56 159 VAL A CA 1
ATOM 1192 C C . VAL A 1 159 ? 6.365 3.359 -16.519 1.00 93.56 159 VAL A C 1
ATOM 1194 O O . VAL A 1 159 ? 5.483 3.106 -17.345 1.00 93.56 159 VAL A O 1
ATOM 1197 N N . GLN A 1 160 ? 7.546 3.884 -16.820 1.00 92.38 160 GLN A N 1
ATOM 1198 C CA . GLN A 1 160 ? 7.939 4.252 -18.168 1.00 92.38 160 GLN A CA 1
ATOM 1199 C C . GLN A 1 160 ? 9.055 3.349 -18.681 1.00 92.38 160 GLN A C 1
ATOM 1201 O O . GLN A 1 160 ? 10.008 3.006 -17.974 1.00 92.38 160 GLN A O 1
ATOM 1206 N N . GLY A 1 161 ? 8.911 2.981 -19.946 1.00 92.56 161 GLY A N 1
ATOM 1207 C CA . GLY A 1 161 ? 9.914 2.360 -20.782 1.00 92.56 161 GLY A CA 1
ATOM 1208 C C . GLY A 1 161 ? 10.841 3.391 -21.399 1.00 92.56 161 GLY A C 1
ATOM 1209 O O . GLY A 1 161 ? 10.450 4.526 -21.680 1.00 92.56 161 GLY A O 1
ATOM 1210 N N . TYR A 1 162 ? 12.090 3.002 -21.598 1.00 89.75 162 TYR A N 1
ATOM 1211 C CA . TYR A 1 162 ? 13.058 3.856 -22.251 1.00 89.75 162 TYR A CA 1
ATOM 1212 C C . TYR A 1 162 ? 12.665 4.062 -23.721 1.00 89.75 162 TYR A C 1
ATOM 1214 O O . TYR A 1 162 ? 1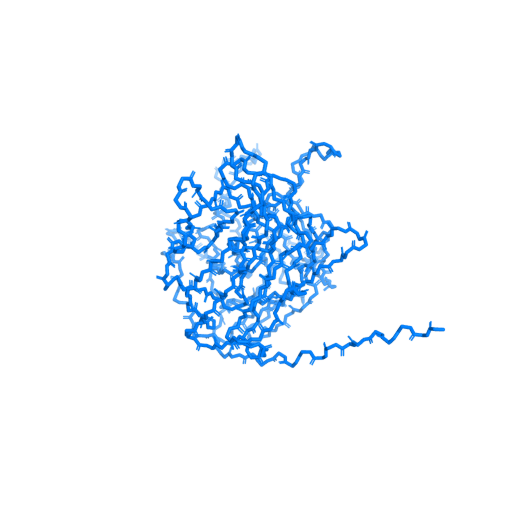2.458 3.108 -24.477 1.00 89.75 162 TYR A O 1
ATOM 1222 N N . GLY A 1 163 ? 12.547 5.324 -24.128 1.00 81.88 163 GLY A N 1
ATOM 1223 C CA . GLY A 1 163 ? 12.311 5.727 -25.509 1.00 81.88 163 GLY A CA 1
ATOM 1224 C C . GLY A 1 163 ? 13.501 6.536 -26.003 1.00 81.88 163 GLY A C 1
ATOM 1225 O O . GLY A 1 163 ? 13.723 7.641 -25.527 1.00 81.88 163 GLY A O 1
ATOM 1226 N N . ALA A 1 164 ? 14.250 6.011 -26.974 1.00 64.88 164 ALA A N 1
ATOM 1227 C CA . ALA A 1 164 ? 15.457 6.642 -27.526 1.00 64.88 164 ALA A CA 1
ATOM 1228 C C . ALA A 1 164 ? 15.174 7.887 -28.396 1.00 64.88 164 ALA A C 1
ATOM 1230 O O . ALA A 1 164 ? 15.910 8.176 -29.334 1.00 64.88 164 ALA A O 1
ATOM 1231 N N . VAL A 1 165 ? 14.049 8.563 -28.194 1.00 58.81 165 VAL A N 1
ATOM 1232 C CA . VAL A 1 165 ? 13.409 9.381 -29.220 1.00 58.81 165 VAL A CA 1
ATOM 1233 C C . VAL A 1 165 ? 13.152 10.782 -28.694 1.00 58.81 165 VAL A C 1
ATOM 1235 O O . VAL A 1 165 ? 12.731 10.934 -27.548 1.00 58.81 165 VAL A O 1
ATOM 1238 N N . PRO A 1 166 ? 13.443 11.806 -29.518 1.00 51.62 166 PRO A N 1
ATOM 1239 C CA . PRO A 1 166 ? 13.737 13.122 -29.014 1.00 51.62 166 PRO A CA 1
ATOM 1240 C C . PRO A 1 166 ? 12.456 13.717 -28.456 1.00 51.62 166 PRO A C 1
ATOM 1242 O O . PRO A 1 166 ? 11.380 13.570 -29.047 1.00 51.62 166 PRO A O 1
ATOM 1245 N N . PHE A 1 167 ? 12.590 14.413 -27.330 1.00 51.84 167 PHE A N 1
ATOM 1246 C CA . PHE A 1 167 ? 11.600 15.379 -26.878 1.00 51.84 167 PHE A CA 1
ATOM 1247 C C . PHE A 1 167 ? 11.019 16.103 -28.104 1.00 51.84 167 PHE A C 1
ATOM 1249 O O . PHE A 1 167 ? 11.805 16.452 -28.998 1.00 51.84 167 PHE A O 1
ATOM 1256 N N . PRO A 1 168 ? 9.684 16.294 -28.195 1.00 49.16 168 PRO A N 1
ATOM 1257 C CA . PRO A 1 168 ? 9.092 17.013 -29.316 1.00 49.16 168 PRO A CA 1
ATOM 1258 C C . PRO A 1 168 ? 9.933 18.269 -29.565 1.00 49.16 168 PRO A C 1
ATOM 1260 O O . PRO A 1 168 ? 10.253 18.949 -28.585 1.00 49.16 168 PRO A O 1
ATOM 1263 N N . PRO A 1 169 ? 10.388 18.553 -30.798 1.00 47.31 169 PRO A N 1
ATOM 1264 C CA . PRO A 1 169 ? 11.154 19.762 -31.048 1.00 47.31 169 PRO A CA 1
ATOM 1265 C C . PRO A 1 169 ? 10.325 20.923 -30.516 1.00 47.31 169 PRO A C 1
ATOM 1267 O O . PRO A 1 169 ? 9.174 21.070 -30.922 1.00 47.31 169 PRO A O 1
ATOM 1270 N N . ASN A 1 170 ? 10.879 21.675 -29.561 1.00 46.78 170 ASN A N 1
ATOM 1271 C CA . ASN A 1 170 ? 10.209 22.842 -29.008 1.00 46.78 170 ASN A CA 1
ATOM 1272 C C . ASN A 1 170 ? 9.877 23.769 -30.192 1.00 46.78 170 ASN A C 1
ATOM 1274 O O . ASN A 1 170 ? 10.809 24.272 -30.830 1.00 46.78 170 ASN A O 1
ATOM 1278 N N . PRO A 1 171 ? 8.593 23.946 -30.552 1.00 44.75 171 PRO A N 1
ATOM 1279 C CA . PRO A 1 171 ? 8.238 24.692 -31.750 1.00 44.75 171 PRO A CA 1
ATOM 1280 C C . PRO A 1 171 ? 8.502 26.196 -31.593 1.00 44.75 171 PRO A C 1
ATOM 1282 O O . PRO A 1 171 ? 8.499 26.915 -32.590 1.00 44.75 171 PRO A O 1
ATOM 1285 N N . GLU A 1 172 ? 8.771 26.669 -30.373 1.00 44.62 172 GLU A N 1
ATOM 1286 C CA . GLU A 1 172 ? 8.838 28.089 -30.035 1.00 44.62 172 GLU A CA 1
ATOM 1287 C C . GLU A 1 172 ? 10.157 28.433 -29.330 1.00 44.62 172 GLU A C 1
ATOM 1289 O O . GLU A 1 172 ? 10.191 28.854 -28.179 1.00 44.62 172 GLU A O 1
ATOM 1294 N N . ASN A 1 173 ? 11.275 28.187 -30.027 1.00 43.69 173 ASN A N 1
ATOM 1295 C CA . ASN A 1 173 ? 12.303 29.191 -30.354 1.00 43.69 173 ASN A CA 1
ATOM 1296 C C . ASN A 1 173 ? 13.649 28.522 -30.679 1.00 43.69 173 ASN A C 1
ATOM 1298 O O . ASN A 1 173 ? 14.068 27.558 -30.039 1.00 43.69 173 ASN A O 1
ATOM 1302 N N . GLY A 1 174 ? 14.444 29.176 -31.524 1.00 52.53 174 GLY A N 1
ATOM 1303 C CA . GLY A 1 174 ? 15.855 29.294 -31.158 1.00 52.53 174 GLY A CA 1
ATOM 1304 C C . GLY A 1 174 ? 15.994 30.237 -29.952 1.00 52.53 174 GLY A C 1
ATOM 1305 O O . GLY A 1 174 ? 16.346 31.378 -30.189 1.00 52.53 174 GLY A O 1
ATOM 1306 N N . ASP A 1 175 ? 15.667 29.785 -28.723 1.00 48.84 175 ASP A N 1
ATOM 1307 C CA . ASP A 1 175 ? 15.716 30.501 -27.409 1.00 48.84 175 ASP A CA 1
ATOM 1308 C C . ASP A 1 175 ? 14.403 30.982 -26.724 1.00 48.84 175 ASP A C 1
ATOM 1310 O O . ASP A 1 175 ? 14.173 32.174 -26.576 1.00 48.84 175 ASP A O 1
ATOM 1314 N N . THR A 1 176 ? 13.537 30.075 -26.255 1.00 40.50 176 THR A N 1
ATOM 1315 C CA . THR A 1 176 ? 12.661 30.155 -25.060 1.00 40.50 176 THR A CA 1
ATOM 1316 C C . THR A 1 176 ? 12.098 28.760 -24.844 1.00 40.50 176 THR A C 1
ATOM 1318 O O . THR A 1 176 ? 11.236 28.277 -25.568 1.00 40.50 176 THR A O 1
ATOM 1321 N N . ILE A 1 177 ? 12.636 28.076 -23.846 1.00 44.88 177 ILE A N 1
ATOM 1322 C CA . ILE A 1 177 ? 12.135 26.794 -23.366 1.00 44.88 177 ILE A CA 1
ATOM 1323 C C . ILE A 1 177 ? 10.846 27.098 -22.590 1.00 44.88 177 ILE A C 1
ATOM 1325 O O . ILE A 1 177 ? 10.859 27.145 -21.363 1.00 44.88 177 ILE A O 1
ATOM 1329 N N . GLU A 1 178 ? 9.740 27.393 -23.278 1.00 39.03 178 GLU A N 1
ATOM 1330 C CA . GLU A 1 178 ? 8.441 27.148 -22.659 1.00 39.03 178 GLU A CA 1
ATOM 1331 C C . GLU A 1 178 ? 8.241 25.638 -22.633 1.00 39.03 178 GLU A C 1
ATOM 1333 O O . GLU A 1 178 ? 8.476 24.938 -23.619 1.00 39.03 178 GLU A O 1
ATOM 1338 N N . ALA A 1 179 ? 7.935 25.152 -21.432 1.00 43.16 179 ALA A N 1
ATOM 1339 C CA . ALA A 1 179 ? 7.877 23.755 -21.062 1.00 43.16 179 ALA A CA 1
ATOM 1340 C C . ALA A 1 179 ? 7.135 22.942 -22.123 1.00 43.16 179 ALA A C 1
ATOM 1342 O O . ALA A 1 179 ? 5.907 22.967 -22.217 1.00 43.16 179 ALA A O 1
ATOM 1343 N N . ASN A 1 180 ? 7.913 22.202 -22.910 1.00 42.56 180 ASN A N 1
ATOM 1344 C CA . ASN A 1 180 ? 7.422 21.095 -23.704 1.00 42.56 180 ASN A CA 1
ATOM 1345 C C . ASN A 1 180 ? 6.489 20.294 -22.785 1.00 42.56 180 ASN A C 1
ATOM 1347 O O . ASN A 1 180 ? 6.941 19.942 -21.687 1.00 42.56 180 ASN A O 1
ATOM 1351 N N . PRO A 1 181 ? 5.213 20.049 -23.133 1.00 47.94 181 PRO A N 1
ATOM 1352 C CA . PRO A 1 181 ? 4.381 19.197 -22.311 1.00 47.94 181 PRO A CA 1
ATOM 1353 C C . PRO A 1 181 ? 4.948 17.790 -22.470 1.00 47.94 181 PRO A C 1
ATOM 1355 O O . PRO A 1 181 ? 4.501 17.025 -23.323 1.00 47.94 181 PRO A O 1
ATOM 1358 N N . VAL A 1 182 ? 5.971 17.464 -21.670 1.00 50.91 182 VAL A N 1
ATOM 1359 C CA . VAL A 1 182 ? 6.324 16.087 -21.346 1.00 50.91 182 VAL A CA 1
ATOM 1360 C C . VAL A 1 182 ? 4.978 15.441 -21.059 1.00 50.91 182 VAL A C 1
ATOM 1362 O O . VAL A 1 182 ? 4.247 15.965 -20.205 1.00 50.91 182 VAL A O 1
ATOM 1365 N N . PRO A 1 183 ? 4.554 14.449 -21.864 1.00 53.06 183 PRO A N 1
ATOM 1366 C CA . PRO A 1 183 ? 3.206 13.936 -21.762 1.00 53.06 183 PRO A CA 1
ATOM 1367 C C . PRO A 1 183 ? 3.000 13.533 -20.314 1.00 53.06 183 PRO A C 1
ATOM 1369 O O . PRO A 1 183 ? 3.741 12.695 -19.809 1.00 53.06 183 PRO A O 1
ATOM 1372 N N . HIS A 1 184 ? 2.049 14.191 -19.648 1.00 65.12 184 HIS A N 1
ATOM 1373 C CA . HIS A 1 184 ? 1.785 13.980 -18.230 1.00 65.12 184 HIS A CA 1
ATOM 1374 C C . HIS A 1 184 ? 1.763 12.477 -17.965 1.00 65.12 184 HIS A C 1
ATOM 1376 O O . HIS A 1 184 ? 1.117 11.763 -18.730 1.00 65.12 184 HIS A O 1
ATOM 1382 N N . ASP A 1 185 ? 2.434 11.985 -16.922 1.00 65.25 185 ASP A N 1
ATOM 1383 C CA . ASP A 1 185 ? 2.831 10.566 -16.815 1.00 65.25 185 ASP A CA 1
ATOM 1384 C C . ASP A 1 185 ? 1.661 9.576 -16.890 1.00 65.25 185 ASP A C 1
ATOM 1386 O O . ASP A 1 185 ? 1.832 8.390 -17.140 1.00 65.25 185 ASP A O 1
ATOM 1390 N N . THR A 1 186 ? 0.428 10.053 -16.747 1.00 67.69 186 THR A N 1
ATOM 1391 C CA . THR A 1 186 ? -0.786 9.280 -17.029 1.00 67.69 186 THR A CA 1
ATOM 1392 C C . THR A 1 186 ? -1.029 8.952 -18.509 1.00 67.69 186 THR A C 1
ATOM 1394 O O . THR A 1 186 ? -1.974 8.223 -18.788 1.00 67.69 186 THR A O 1
ATOM 1397 N N . LEU A 1 187 ? -0.280 9.537 -19.446 1.00 70.44 187 LEU A N 1
ATOM 1398 C CA . LEU A 1 187 ? -0.461 9.413 -20.899 1.00 70.44 187 LEU A CA 1
ATOM 1399 C C . LEU A 1 187 ? 0.677 8.647 -21.583 1.00 70.44 187 LEU A C 1
ATOM 1401 O O . LEU A 1 187 ? 0.472 8.149 -22.684 1.00 70.44 187 LEU A O 1
ATOM 1405 N N . ASN A 1 188 ? 1.850 8.555 -20.952 1.00 81.81 188 ASN A N 1
ATOM 1406 C CA . ASN A 1 188 ? 3.046 7.918 -21.511 1.00 81.81 188 ASN A CA 1
ATOM 1407 C C . ASN A 1 188 ? 3.667 6.882 -20.560 1.00 81.81 188 ASN A C 1
ATOM 1409 O O . ASN A 1 188 ? 4.867 6.642 -20.591 1.00 81.81 188 ASN A O 1
ATOM 1413 N N . SER A 1 189 ? 2.851 6.282 -19.693 1.00 87.00 189 SER A N 1
ATOM 1414 C CA . SER A 1 189 ? 3.303 5.258 -18.750 1.00 87.00 189 SER A CA 1
ATOM 1415 C C . SER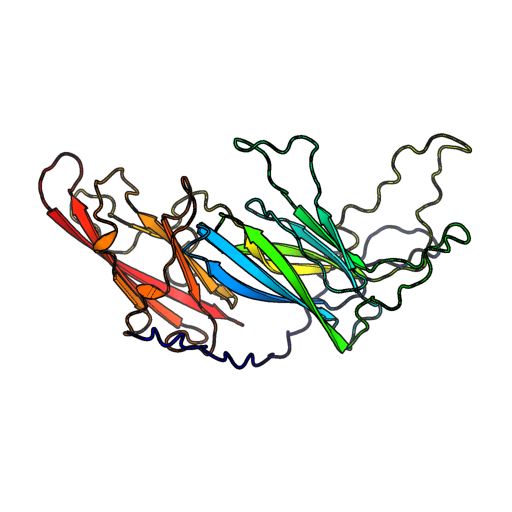 A 1 189 ? 2.292 4.128 -18.657 1.00 87.00 189 SER A C 1
ATOM 1417 O O . SER A 1 189 ? 1.084 4.343 -18.787 1.00 87.00 189 SER A O 1
ATOM 1419 N N . GLN A 1 190 ? 2.768 2.942 -18.291 1.00 89.38 190 GLN A N 1
ATOM 1420 C CA . GLN A 1 190 ? 1.889 1.907 -17.765 1.00 89.38 190 GLN A CA 1
ATOM 1421 C C . GLN A 1 190 ? 1.500 2.228 -16.328 1.00 89.38 190 GLN A C 1
ATOM 1423 O O . GLN A 1 190 ? 2.334 2.601 -15.502 1.00 89.38 190 GLN A O 1
ATOM 1428 N N . ARG A 1 191 ? 0.214 2.062 -16.015 1.00 91.44 191 ARG A N 1
ATOM 1429 C CA . ARG A 1 191 ? -0.315 2.290 -14.671 1.00 91.44 191 ARG A CA 1
ATOM 1430 C C . ARG A 1 191 ? -0.530 0.969 -13.951 1.00 91.44 191 ARG A C 1
ATOM 1432 O O . ARG A 1 191 ? -1.371 0.171 -14.356 1.00 91.44 191 ARG A O 1
ATOM 1439 N N . VAL A 1 192 ? 0.114 0.820 -12.801 1.00 93.00 192 VAL A N 1
ATOM 1440 C CA . VAL A 1 192 ? -0.098 -0.294 -11.872 1.00 93.00 192 VAL A CA 1
ATOM 1441 C C . VAL A 1 192 ? -0.503 0.212 -10.490 1.00 93.00 192 VAL A C 1
ATOM 1443 O O . VAL A 1 192 ? -0.580 1.414 -10.227 1.00 93.00 192 VAL A O 1
ATOM 1446 N N . THR A 1 193 ? -0.858 -0.715 -9.607 1.00 92.50 193 THR A N 1
ATOM 1447 C CA . THR A 1 193 ? -1.170 -0.431 -8.202 1.00 92.50 193 THR A CA 1
ATOM 1448 C C . THR A 1 193 ? -0.167 -1.163 -7.329 1.00 92.50 193 THR A C 1
ATOM 1450 O O . THR A 1 193 ? 0.186 -2.299 -7.624 1.00 92.50 193 THR A O 1
ATOM 1453 N N . SER A 1 194 ? 0.272 -0.516 -6.256 1.00 95.75 194 SER A N 1
ATOM 1454 C CA . SER A 1 194 ? 1.109 -1.120 -5.219 1.00 95.75 194 SER A CA 1
ATOM 1455 C C . SER A 1 194 ? 0.658 -0.614 -3.848 1.00 95.75 194 SER A C 1
ATOM 1457 O O . SER A 1 194 ? -0.266 0.200 -3.755 1.00 95.75 194 SER A O 1
ATOM 1459 N N . LEU A 1 195 ? 1.288 -1.088 -2.776 1.00 96.44 195 LEU A N 1
ATOM 1460 C CA . LEU A 1 195 ? 1.143 -0.467 -1.463 1.00 96.44 195 LEU A CA 1
ATOM 1461 C C . LEU A 1 195 ? 2.079 0.722 -1.336 1.00 96.44 195 LEU A C 1
ATOM 1463 O O . LEU A 1 195 ? 3.217 0.658 -1.764 1.00 96.44 195 LEU A O 1
ATOM 1467 N N . GLY A 1 196 ? 1.627 1.787 -0.694 1.00 95.62 196 GLY A N 1
ATOM 1468 C CA . GLY A 1 196 ? 2.468 2.926 -0.367 1.00 95.62 196 GLY A CA 1
ATOM 1469 C C . GLY A 1 196 ? 1.863 3.763 0.755 1.00 95.62 196 GLY A C 1
ATOM 1470 O O . GLY A 1 196 ? 0.722 3.514 1.165 1.00 95.62 196 GLY A O 1
ATOM 1471 N N . PRO A 1 197 ? 2.612 4.762 1.246 1.00 94.44 197 PRO A N 1
ATOM 1472 C CA . PRO A 1 197 ? 2.116 5.752 2.193 1.00 94.44 197 PRO A CA 1
ATOM 1473 C C . PRO A 1 197 ? 0.742 6.294 1.795 1.00 94.44 197 PRO A C 1
ATOM 1475 O O . PRO A 1 197 ? 0.570 6.818 0.692 1.00 94.44 197 PRO A O 1
ATOM 1478 N N . SER A 1 198 ? -0.244 6.158 2.682 1.00 92.19 198 SER A N 1
ATOM 1479 C CA . SER A 1 198 ? -1.631 6.533 2.399 1.00 92.19 198 SER A CA 1
ATOM 1480 C C . SER A 1 198 ? -2.312 7.215 3.583 1.00 92.19 198 SER A C 1
ATOM 1482 O O . SER A 1 198 ? -2.110 6.856 4.744 1.00 92.19 198 SER A O 1
ATOM 1484 N N . ARG A 1 199 ? -3.167 8.196 3.282 1.00 90.94 199 ARG A N 1
ATOM 1485 C CA . ARG A 1 199 ? -4.096 8.802 4.239 1.00 90.94 199 ARG A CA 1
ATOM 1486 C C . ARG A 1 199 ? -5.456 8.133 4.128 1.00 90.94 199 ARG A C 1
ATOM 1488 O O . ARG A 1 199 ? -6.001 7.974 3.041 1.00 90.94 199 ARG A O 1
ATOM 1495 N N . TYR A 1 200 ? -6.015 7.789 5.278 1.00 89.69 200 TYR A N 1
ATOM 1496 C CA . TYR A 1 200 ? -7.379 7.297 5.387 1.00 89.69 200 TYR A CA 1
ATOM 1497 C C . TYR A 1 200 ? -8.271 8.450 5.845 1.00 89.69 200 TYR A C 1
ATOM 1499 O O . TYR A 1 200 ? -8.074 8.984 6.934 1.00 89.69 200 TYR A O 1
ATOM 1507 N N . HIS A 1 201 ? -9.211 8.867 4.994 1.00 84.38 201 HIS A N 1
ATOM 1508 C CA . HIS A 1 201 ? -9.975 10.109 5.184 1.00 84.38 201 HIS A CA 1
ATOM 1509 C C . HIS A 1 201 ? -11.342 9.924 5.848 1.00 84.38 201 HIS A C 1
ATOM 1511 O O . HIS A 1 201 ? -11.983 10.909 6.202 1.00 84.38 201 HIS A O 1
ATOM 1517 N N . GLY A 1 202 ? -11.801 8.688 6.027 1.00 84.19 202 GLY A N 1
ATOM 1518 C CA . GLY A 1 202 ? -13.102 8.432 6.626 1.00 84.19 202 GLY A CA 1
ATOM 1519 C C . GLY A 1 202 ? -13.332 6.964 6.930 1.00 84.19 202 GLY A C 1
ATOM 1520 O O . GLY A 1 202 ? -12.638 6.086 6.415 1.00 84.19 202 GLY A O 1
ATOM 1521 N N . VAL A 1 203 ? -14.317 6.723 7.788 1.00 84.31 203 VAL A N 1
ATOM 1522 C CA . VAL A 1 203 ? -14.866 5.391 8.032 1.00 84.31 203 VAL A CA 1
ATOM 1523 C C . VAL A 1 203 ? -15.823 5.063 6.896 1.00 84.31 203 VAL A C 1
ATOM 1525 O O . VAL A 1 203 ? -16.740 5.830 6.614 1.00 84.31 203 VAL A O 1
ATOM 1528 N N . MET A 1 204 ? -15.591 3.931 6.245 1.00 85.62 204 MET A N 1
ATOM 1529 C CA . MET A 1 204 ? -16.386 3.458 5.115 1.00 85.62 204 MET A CA 1
ATOM 1530 C C . MET A 1 204 ? -17.504 2.522 5.569 1.00 85.62 204 MET A C 1
ATOM 1532 O O . MET A 1 204 ? -18.592 2.517 5.003 1.00 85.62 204 MET A O 1
ATOM 1536 N N . THR A 1 205 ? -17.245 1.710 6.590 1.00 86.19 205 THR A N 1
ATOM 1537 C CA . THR A 1 205 ? -18.220 0.778 7.157 1.00 86.19 205 THR A CA 1
ATOM 1538 C C . THR A 1 205 ? -17.986 0.642 8.649 1.00 86.19 205 THR A C 1
ATOM 1540 O O . THR A 1 205 ? -16.852 0.690 9.124 1.00 86.19 205 THR A O 1
ATOM 1543 N N . ARG A 1 206 ? -19.077 0.468 9.383 1.00 81.31 206 ARG A N 1
ATOM 1544 C CA . ARG A 1 206 ? -19.090 0.081 10.794 1.00 81.31 206 ARG A CA 1
ATOM 1545 C C . ARG A 1 206 ? -19.558 -1.370 10.851 1.00 81.31 206 ARG A C 1
ATOM 1547 O O . ARG A 1 206 ? -20.310 -1.781 9.961 1.00 81.31 206 ARG A O 1
ATOM 1554 N N . GLY A 1 207 ? -19.055 -2.171 11.785 1.00 68.38 207 GLY A N 1
ATOM 1555 C CA . GLY A 1 207 ? -19.484 -3.562 11.857 1.00 68.38 207 GLY A CA 1
ATOM 1556 C C . GLY A 1 207 ? -20.948 -3.682 12.281 1.00 68.38 207 GLY A C 1
ATOM 1557 O O . GLY A 1 207 ? -21.692 -2.710 12.412 1.00 68.38 207 GLY A O 1
ATOM 1558 N N . THR A 1 208 ? -21.413 -4.921 12.385 1.00 67.12 208 THR A N 1
ATOM 1559 C CA . THR A 1 208 ? -22.845 -5.239 12.455 1.00 67.12 208 THR A CA 1
ATOM 1560 C C . THR A 1 208 ? -23.489 -5.056 13.831 1.00 67.12 208 THR A C 1
ATOM 1562 O O . THR A 1 208 ? -24.709 -5.196 13.936 1.00 67.12 208 THR A O 1
ATOM 1565 N N . LEU A 1 209 ? -22.724 -4.768 14.886 1.00 62.91 209 LEU A N 1
ATOM 1566 C CA . LEU A 1 209 ? -23.228 -4.733 16.261 1.00 62.91 209 LEU A CA 1
ATOM 1567 C C . LEU A 1 209 ? -23.506 -3.297 16.717 1.00 62.91 209 LEU A C 1
ATOM 1569 O O . LEU A 1 209 ? -22.713 -2.642 17.379 1.00 62.91 209 LEU A O 1
ATOM 1573 N N . ASN A 1 210 ? -24.711 -2.819 16.404 1.00 56.25 210 ASN A N 1
ATOM 1574 C CA . ASN A 1 210 ? -25.249 -1.620 17.039 1.00 56.25 210 ASN A CA 1
ATOM 1575 C C . ASN A 1 210 ? -25.629 -1.956 18.488 1.00 56.25 210 ASN A C 1
ATOM 1577 O O . ASN A 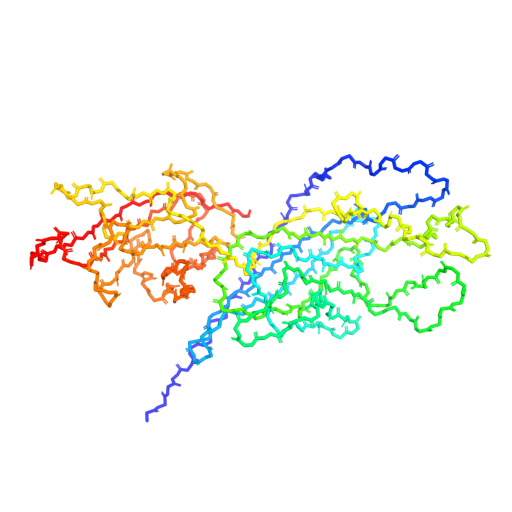1 210 ? -26.707 -2.498 18.743 1.00 56.25 210 ASN A O 1
ATOM 1581 N N . LEU A 1 211 ? -24.768 -1.626 19.451 1.00 58.88 211 LEU A N 1
ATOM 1582 C CA . LEU A 1 211 ? -25.219 -1.450 20.831 1.00 58.88 211 LEU A CA 1
ATOM 1583 C C . LEU A 1 211 ? -26.308 -0.366 20.827 1.00 58.88 211 LEU A C 1
ATOM 1585 O O . LEU A 1 211 ? -26.105 0.706 20.260 1.00 58.88 211 LEU A O 1
ATOM 1589 N N . GLU A 1 212 ? -27.472 -0.638 21.424 1.00 57.12 212 GLU A N 1
ATOM 1590 C CA . GLU A 1 212 ? -28.587 0.318 21.478 1.00 57.12 212 GLU A CA 1
ATOM 1591 C C . GLU A 1 212 ? -28.102 1.700 21.962 1.00 57.12 212 GLU A C 1
ATOM 1593 O O . GLU A 1 212 ? -27.763 1.881 23.133 1.00 57.12 212 GLU A O 1
ATOM 1598 N N . GLY A 1 213 ? -28.055 2.673 21.046 1.00 61.34 213 GLY A N 1
ATOM 1599 C CA . GLY A 1 213 ? -27.695 4.063 21.337 1.00 61.34 213 GLY A CA 1
ATOM 1600 C C . GLY A 1 213 ? -26.214 4.448 21.201 1.00 61.34 213 GLY A C 1
ATOM 1601 O O . GLY A 1 213 ? -25.898 5.596 21.502 1.00 61.34 213 GLY A O 1
ATOM 1602 N N . ALA A 1 214 ? -25.320 3.564 20.742 1.00 62.12 214 ALA A N 1
ATOM 1603 C CA . ALA A 1 214 ? -23.937 3.924 20.415 1.00 62.12 214 ALA A CA 1
ATOM 1604 C C . ALA A 1 214 ? -23.585 3.558 18.971 1.00 62.12 214 ALA A C 1
ATOM 1606 O O . ALA A 1 214 ? -23.999 2.531 18.445 1.00 62.12 214 ALA A O 1
ATOM 1607 N N . GLU A 1 215 ? -22.803 4.425 18.339 1.00 69.00 215 GLU A N 1
ATOM 1608 C CA . GLU A 1 215 ? -22.443 4.360 16.925 1.00 69.00 215 GLU A CA 1
ATOM 1609 C C . GLU A 1 215 ? -21.276 3.395 16.620 1.00 69.00 215 GLU A C 1
ATOM 1611 O O . GLU A 1 215 ? -20.789 3.387 15.489 1.00 69.00 215 GLU A O 1
ATOM 1616 N N . GLY A 1 216 ? -20.882 2.563 17.593 1.00 80.94 216 GLY A N 1
ATOM 1617 C CA . GLY A 1 216 ? -19.734 1.650 17.540 1.00 80.94 216 GLY A CA 1
ATOM 1618 C C . GLY A 1 216 ? -18.438 2.311 18.025 1.00 80.94 216 GLY A C 1
ATOM 1619 O O . GLY A 1 216 ? -18.175 3.482 17.759 1.00 80.94 216 GLY A O 1
ATOM 1620 N N . PHE A 1 217 ? -17.600 1.568 18.749 1.00 91.31 217 PHE A N 1
ATOM 1621 C CA . PHE A 1 217 ? -16.274 2.025 19.175 1.00 91.31 217 PHE A CA 1
ATOM 1622 C C . PHE A 1 217 ? -15.244 1.969 18.044 1.00 91.31 217 PHE A C 1
ATOM 1624 O O . PHE A 1 217 ? -14.191 2.604 18.167 1.00 91.31 217 PHE A O 1
ATOM 1631 N N . LEU A 1 218 ? -15.528 1.241 16.960 1.00 93.25 218 LEU A N 1
ATOM 1632 C CA . LEU A 1 218 ? -14.633 1.051 15.824 1.00 93.25 218 LEU A CA 1
ATOM 1633 C C . LEU A 1 218 ? -15.345 1.195 14.465 1.00 93.25 218 LEU A C 1
ATOM 1635 O O . LEU A 1 218 ? -16.547 1.010 14.312 1.00 93.25 218 LEU A O 1
ATOM 1639 N N . GLY A 1 219 ? -14.571 1.541 13.436 1.00 93.12 219 GLY A N 1
ATOM 1640 C CA . GLY A 1 219 ? -14.981 1.484 12.040 1.00 93.12 219 GLY A CA 1
ATOM 1641 C C . GLY A 1 219 ? -13.826 1.126 11.109 1.00 93.12 219 GLY A C 1
ATOM 1642 O O . GLY A 1 219 ? -12.653 1.346 11.415 1.00 93.12 219 GLY A O 1
ATOM 1643 N N . PHE A 1 220 ? -14.162 0.598 9.937 1.00 94.25 220 PHE A N 1
ATOM 1644 C CA . PHE A 1 220 ? -13.218 0.211 8.893 1.00 94.25 220 PHE A CA 1
ATOM 1645 C C . PHE A 1 220 ? -13.073 1.340 7.874 1.00 94.25 220 PHE A C 1
ATOM 1647 O O . PHE A 1 220 ? -14.062 1.866 7.364 1.00 94.25 220 PHE A O 1
ATOM 1654 N N . MET A 1 221 ? -11.838 1.722 7.557 1.00 93.69 221 MET A N 1
ATOM 1655 C CA . MET A 1 221 ? -11.557 2.888 6.708 1.00 93.69 221 MET A CA 1
ATOM 1656 C C . MET A 1 221 ? -11.336 2.550 5.232 1.00 93.69 221 MET A C 1
ATOM 1658 O O . MET A 1 221 ? -11.319 3.443 4.388 1.00 93.69 221 MET A O 1
ATOM 1662 N N . ASN A 1 222 ? -11.144 1.273 4.903 1.00 92.06 222 ASN A N 1
ATOM 1663 C CA . ASN A 1 222 ? -10.870 0.818 3.538 1.00 92.06 222 ASN A CA 1
ATOM 1664 C C . ASN A 1 222 ? -11.653 -0.435 3.129 1.00 92.06 222 ASN A C 1
ATOM 1666 O O . ASN A 1 222 ? -11.384 -1.019 2.082 1.00 92.06 222 ASN A O 1
ATOM 1670 N N . LEU A 1 223 ? -12.633 -0.820 3.946 1.00 90.56 223 LEU A N 1
ATOM 1671 C CA . LEU A 1 223 ? -13.610 -1.856 3.647 1.00 90.56 223 LEU A CA 1
ATOM 1672 C C . LEU A 1 223 ? -14.965 -1.162 3.522 1.00 90.56 223 LEU A C 1
ATOM 1674 O O . LEU A 1 223 ? -15.502 -0.688 4.518 1.00 90.56 223 LEU A O 1
ATOM 1678 N N . ALA A 1 224 ? -15.457 -1.021 2.290 1.00 84.06 224 ALA A N 1
ATOM 1679 C CA . ALA A 1 224 ? -16.649 -0.225 1.982 1.00 84.06 224 ALA A CA 1
ATOM 1680 C C . ALA A 1 224 ? -17.969 -0.959 2.221 1.00 84.06 224 ALA A C 1
ATOM 1682 O O . ALA A 1 224 ? -19.012 -0.324 2.348 1.00 84.06 224 ALA A O 1
ATOM 1683 N N . ALA A 1 225 ? -17.912 -2.287 2.249 1.00 84.88 225 ALA A N 1
ATOM 1684 C CA . ALA A 1 225 ? -18.997 -3.163 2.652 1.00 84.88 225 ALA A CA 1
ATOM 1685 C C . ALA A 1 225 ? -18.450 -4.564 2.961 1.00 84.88 225 ALA A C 1
ATOM 1687 O O . ALA A 1 225 ? -17.319 -4.909 2.595 1.00 84.88 225 ALA A O 1
ATOM 1688 N N . SER A 1 226 ? -19.285 -5.405 3.571 1.00 83.12 226 SER A N 1
ATOM 1689 C CA . SER A 1 226 ? -19.047 -6.850 3.605 1.00 83.12 226 SER A CA 1
ATOM 1690 C C . SER A 1 226 ? -18.923 -7.396 2.175 1.00 83.12 226 SER A C 1
ATOM 1692 O O . SER A 1 226 ? -19.754 -7.090 1.321 1.00 83.12 226 SER A O 1
ATOM 1694 N N . GLY A 1 227 ? -17.871 -8.170 1.904 1.00 89.06 227 GLY A N 1
ATOM 1695 C CA . GLY A 1 227 ? -17.522 -8.642 0.560 1.00 89.06 227 GLY A CA 1
ATOM 1696 C C . GLY A 1 227 ? -16.637 -7.682 -0.245 1.00 89.06 227 GLY A C 1
ATOM 1697 O O . GLY A 1 227 ? -16.468 -7.882 -1.444 1.00 89.06 227 GLY A O 1
ATOM 1698 N N . THR A 1 228 ? -16.061 -6.646 0.380 1.00 92.88 228 THR A N 1
ATOM 1699 C CA . THR A 1 228 ? -15.023 -5.824 -0.273 1.00 92.88 228 THR A CA 1
ATOM 1700 C C . THR A 1 228 ? -13.889 -6.721 -0.772 1.00 92.88 228 THR A C 1
ATOM 1702 O O . THR A 1 228 ? -13.431 -7.590 -0.036 1.00 92.88 228 THR A O 1
ATOM 1705 N N . VAL A 1 229 ? -13.410 -6.492 -1.996 1.00 95.06 229 VAL A N 1
ATOM 1706 C CA . VAL A 1 229 ? -12.268 -7.220 -2.565 1.00 95.06 229 VAL A CA 1
ATOM 1707 C C . VAL A 1 229 ? -10.991 -6.407 -2.363 1.00 95.06 229 VAL A C 1
ATOM 1709 O O . VAL A 1 229 ? -10.894 -5.266 -2.816 1.00 95.06 229 VAL A O 1
ATOM 1712 N N . LEU A 1 230 ? -10.004 -7.000 -1.701 1.00 94.06 230 LEU A N 1
ATOM 1713 C CA . LEU A 1 230 ? -8.659 -6.465 -1.514 1.00 94.06 230 LEU A CA 1
ATOM 1714 C C . LEU A 1 230 ? -7.658 -7.247 -2.371 1.00 94.06 230 LEU A C 1
ATOM 1716 O O . LEU A 1 230 ? -7.810 -8.449 -2.561 1.00 94.06 230 LEU A O 1
ATOM 1720 N N . ARG A 1 231 ? -6.618 -6.579 -2.869 1.00 93.81 231 ARG A N 1
ATOM 1721 C CA . ARG A 1 231 ? -5.509 -7.204 -3.593 1.00 93.81 231 ARG A CA 1
ATOM 1722 C C . ARG A 1 231 ? -4.333 -7.439 -2.646 1.00 93.81 231 ARG A C 1
ATOM 1724 O O . ARG A 1 231 ? -4.043 -6.593 -1.810 1.00 93.81 231 ARG A O 1
ATOM 1731 N N . ALA A 1 232 ? -3.663 -8.574 -2.752 1.00 92.00 232 ALA A N 1
ATOM 1732 C CA . ALA A 1 232 ? -2.542 -8.904 -1.894 1.00 92.00 232 ALA A CA 1
ATOM 1733 C C . ALA A 1 232 ? -1.284 -8.084 -2.254 1.00 92.00 232 ALA A C 1
ATOM 1735 O O . ALA A 1 232 ? -0.994 -7.896 -3.433 1.00 92.00 232 ALA A O 1
ATOM 1736 N N . PRO A 1 233 ? -0.491 -7.637 -1.263 1.00 94.38 233 PRO A N 1
ATOM 1737 C CA . PRO A 1 233 ? -0.797 -7.639 0.165 1.00 94.38 233 PRO A CA 1
ATOM 1738 C C . PRO A 1 233 ? -1.946 -6.675 0.499 1.00 94.38 233 PRO A C 1
ATOM 1740 O O . PRO A 1 233 ? -1.972 -5.538 0.039 1.00 94.38 233 PRO A O 1
ATOM 1743 N N . ALA A 1 234 ? -2.888 -7.134 1.319 1.00 95.25 234 ALA A N 1
ATOM 1744 C CA . ALA A 1 234 ? -4.156 -6.468 1.579 1.00 95.25 234 ALA A CA 1
ATOM 1745 C C . ALA A 1 234 ? -4.084 -5.639 2.878 1.00 95.25 234 ALA A C 1
ATOM 1747 O O . ALA A 1 234 ? -4.039 -6.220 3.965 1.00 95.25 234 ALA A O 1
ATOM 1748 N N . PRO A 1 235 ? -4.068 -4.293 2.819 1.00 96.31 235 PRO A N 1
ATOM 1749 C CA . PRO A 1 235 ? -4.098 -3.472 4.016 1.00 96.31 235 PRO A CA 1
ATOM 1750 C C . PRO A 1 235 ? -5.502 -3.519 4.629 1.00 96.31 235 PRO A C 1
ATOM 1752 O O . PRO A 1 235 ? -6.497 -3.508 3.906 1.00 96.31 235 PRO A O 1
ATOM 1755 N N . VAL A 1 236 ? -5.601 -3.522 5.955 1.00 96.75 236 VAL A N 1
ATOM 1756 C CA . VAL A 1 236 ? -6.857 -3.332 6.695 1.00 96.75 236 VAL A CA 1
ATOM 1757 C C . VAL A 1 236 ? -6.648 -2.207 7.690 1.00 96.75 236 VAL A C 1
ATOM 1759 O O . VAL A 1 236 ? -5.780 -2.309 8.557 1.00 96.75 236 VAL A O 1
ATOM 1762 N N . ALA A 1 237 ? -7.431 -1.139 7.555 1.00 96.38 237 ALA A N 1
ATOM 1763 C CA . ALA A 1 237 ? -7.304 0.074 8.349 1.00 96.38 237 ALA A CA 1
ATOM 1764 C C . ALA A 1 237 ? -8.536 0.305 9.228 1.00 96.38 237 ALA A C 1
ATOM 1766 O O . ALA A 1 237 ? -9.672 0.275 8.749 1.00 96.38 237 ALA A O 1
ATOM 1767 N N . LEU A 1 238 ? -8.291 0.567 10.510 1.00 96.06 238 LEU A N 1
ATOM 1768 C CA . LEU A 1 238 ? -9.302 0.728 11.548 1.00 96.06 238 LEU A CA 1
ATOM 1769 C C . LEU A 1 238 ? -9.230 2.131 12.148 1.00 96.06 238 LEU A C 1
ATOM 1771 O O . LEU A 1 238 ? -8.141 2.658 12.391 1.00 96.06 238 LEU A O 1
ATOM 1775 N N . LYS A 1 239 ? -10.395 2.700 12.444 1.00 95.19 239 LYS A N 1
ATOM 1776 C CA . LYS A 1 239 ? -10.568 3.914 13.239 1.00 95.19 239 LYS A CA 1
ATOM 1777 C C . LYS A 1 239 ? -11.311 3.553 14.517 1.00 95.19 239 LYS A C 1
ATOM 1779 O O . LYS A 1 239 ? -12.340 2.898 14.450 1.00 95.19 239 LYS A O 1
ATOM 1784 N N . PHE A 1 240 ? -10.811 3.991 15.658 1.00 94.62 240 PHE A N 1
ATOM 1785 C CA . PHE A 1 240 ? -11.492 3.965 16.941 1.00 94.62 240 PHE A CA 1
ATOM 1786 C C . PHE A 1 240 ? -12.200 5.298 17.211 1.00 94.62 240 PHE A C 1
ATOM 1788 O O . PHE A 1 240 ? -11.801 6.333 16.662 1.00 94.62 240 PHE A O 1
ATOM 1795 N N . SER A 1 241 ? -13.174 5.282 18.128 1.00 90.94 241 SER A N 1
ATOM 1796 C CA . SER A 1 241 ? -13.914 6.471 18.581 1.00 90.94 241 SER A CA 1
ATOM 1797 C C . SER A 1 241 ? -14.596 7.191 17.411 1.00 90.94 241 SER A C 1
ATOM 1799 O O . SER A 1 241 ? -14.367 8.370 17.141 1.00 90.94 241 SER A O 1
ATOM 1801 N N . VAL A 1 242 ? -15.383 6.448 16.630 1.00 87.69 242 VAL A N 1
ATOM 1802 C CA . VAL A 1 242 ? -15.989 6.980 15.401 1.00 87.69 242 VAL A CA 1
ATOM 1803 C C . VAL A 1 242 ? -17.092 7.997 15.716 1.00 87.69 242 VAL A C 1
ATOM 1805 O O . VAL A 1 242 ? -17.230 8.977 14.984 1.00 87.69 242 VAL A O 1
ATOM 1808 N N . GLY A 1 243 ? -17.837 7.798 16.805 1.00 83.50 243 GLY A N 1
ATOM 1809 C CA . GLY A 1 243 ? -18.870 8.702 17.312 1.00 83.50 243 GLY A CA 1
ATOM 1810 C C . GLY A 1 243 ? -18.395 9.615 18.451 1.00 83.50 243 GLY A C 1
ATOM 1811 O O . GLY A 1 243 ? -19.216 10.264 19.100 1.00 83.50 243 GLY A O 1
ATOM 1812 N N . GLY A 1 244 ? -17.083 9.687 18.712 1.00 84.19 244 GLY A N 1
ATOM 1813 C CA . GLY A 1 244 ? -16.505 10.478 19.807 1.00 84.19 244 GLY A CA 1
ATOM 1814 C C . GLY A 1 244 ? -16.509 9.770 21.167 1.00 84.19 244 GLY A C 1
ATOM 1815 O O . GLY A 1 244 ? -16.397 10.418 22.208 1.00 84.19 244 GLY A O 1
ATOM 1816 N N . GLU A 1 245 ? -16.645 8.445 21.178 1.00 89.00 245 GLU A N 1
ATOM 1817 C CA . GLU A 1 245 ? -16.589 7.608 22.375 1.00 89.00 245 GLU A CA 1
ATOM 1818 C C . GLU A 1 245 ? -15.208 7.650 23.039 1.00 89.00 245 GLU A C 1
ATOM 1820 O O . GLU A 1 245 ? -14.176 7.734 22.372 1.00 89.00 245 GLU A O 1
ATOM 1825 N N . THR A 1 246 ? -15.147 7.483 24.359 1.00 92.81 246 THR A N 1
ATOM 1826 C CA . THR A 1 246 ? -13.866 7.206 25.022 1.00 92.81 246 THR A CA 1
ATOM 1827 C C . THR A 1 246 ? -13.553 5.723 24.869 1.00 92.81 246 THR A C 1
ATOM 1829 O O . THR A 1 246 ? -14.221 4.893 25.478 1.00 92.81 246 THR A O 1
ATOM 1832 N N . VAL A 1 247 ? -12.536 5.376 24.086 1.00 94.50 247 VAL A N 1
ATOM 1833 C CA . VAL A 1 247 ? -12.091 3.985 23.889 1.00 94.50 247 VAL A CA 1
ATOM 1834 C C . VAL A 1 247 ? -10.871 3.651 24.748 1.00 94.50 247 VAL A C 1
ATOM 1836 O O . VAL A 1 247 ? -10.132 4.549 25.156 1.00 94.50 247 VAL A O 1
ATOM 1839 N N . PHE A 1 248 ? -10.630 2.359 24.974 1.00 95.81 248 PHE A N 1
ATOM 1840 C CA . PHE A 1 248 ? -9.442 1.822 25.647 1.00 95.81 248 PHE A CA 1
ATOM 1841 C C . PHE A 1 248 ? -8.583 1.033 24.639 1.00 95.81 248 PHE A C 1
ATOM 1843 O O . PHE A 1 248 ? -8.759 -0.183 24.507 1.00 95.81 248 PHE A O 1
ATOM 1850 N N . PRO A 1 249 ? -7.674 1.680 23.876 1.00 95.00 249 PRO A N 1
ATOM 1851 C CA . PRO A 1 249 ? -6.948 1.058 22.760 1.00 95.00 249 PRO A CA 1
ATOM 1852 C C . PRO A 1 249 ? -6.147 -0.202 23.114 1.00 95.00 249 PRO A C 1
ATOM 1854 O O . PRO A 1 249 ? -5.880 -1.033 22.249 1.00 95.00 249 PRO A O 1
ATOM 1857 N N . GLU A 1 250 ? -5.733 -0.348 24.368 1.00 95.94 250 GLU A N 1
ATOM 1858 C CA . GLU A 1 250 ? -5.016 -1.507 24.902 1.00 95.94 250 GLU A CA 1
ATOM 1859 C C . GLU A 1 250 ? -5.874 -2.782 24.974 1.00 95.94 250 GLU A C 1
ATOM 1861 O O . GLU A 1 250 ? -5.342 -3.896 25.023 1.00 95.94 250 GLU A O 1
ATOM 1866 N N . THR A 1 251 ? -7.199 -2.626 24.952 1.00 96.81 251 THR A N 1
ATOM 1867 C CA . THR A 1 251 ? -8.165 -3.734 24.955 1.00 96.81 251 THR A CA 1
ATOM 1868 C C . THR A 1 251 ? -8.457 -4.272 23.558 1.00 96.81 251 THR A C 1
ATOM 1870 O O . THR A 1 251 ? -9.123 -5.296 23.436 1.00 96.81 251 THR A O 1
ATOM 1873 N N . PHE A 1 252 ? -7.928 -3.626 22.511 1.00 97.44 252 PHE A N 1
ATOM 1874 C CA . PHE A 1 252 ? -8.116 -4.064 21.136 1.00 97.44 252 PHE A CA 1
ATOM 1875 C C . PHE A 1 252 ? -7.673 -5.520 20.952 1.00 97.44 252 PHE A C 1
ATOM 1877 O O . PHE A 1 252 ? -6.568 -5.913 21.354 1.00 97.44 252 PHE A O 1
ATOM 1884 N N . ARG A 1 253 ? -8.537 -6.309 20.314 1.00 98.00 253 ARG A N 1
ATOM 1885 C CA . ARG A 1 253 ? -8.235 -7.657 19.834 1.00 98.00 253 ARG A CA 1
ATOM 1886 C C . ARG A 1 253 ? -8.734 -7.816 18.409 1.00 98.00 253 ARG A C 1
ATOM 1888 O O . ARG A 1 253 ? -9.764 -7.255 18.043 1.00 98.00 253 ARG A O 1
ATOM 1895 N N . ALA A 1 254 ? -8.008 -8.605 17.630 1.00 97.69 254 ALA A N 1
ATOM 1896 C CA . ALA A 1 254 ? -8.369 -8.954 16.268 1.00 97.69 254 ALA A CA 1
ATOM 1897 C C . ALA A 1 254 ? -8.164 -10.449 16.032 1.00 97.69 254 ALA A C 1
ATOM 1899 O O . ALA A 1 254 ? -7.086 -10.981 16.289 1.00 97.69 254 ALA A O 1
ATOM 1900 N N . VAL A 1 255 ? -9.187 -11.111 15.503 1.00 97.94 255 VAL A N 1
ATOM 1901 C CA . VAL A 1 255 ? -9.179 -12.529 15.151 1.00 97.94 255 VAL A CA 1
ATOM 1902 C C . VAL A 1 255 ? -9.528 -12.658 13.674 1.00 97.94 255 VAL A C 1
ATOM 1904 O O . VAL A 1 255 ? -10.633 -12.319 13.258 1.00 97.94 255 VAL A O 1
ATOM 1907 N N . LEU A 1 256 ? -8.592 -13.157 12.873 1.00 97.81 256 LEU A N 1
ATOM 1908 C CA . LEU A 1 256 ? -8.763 -13.373 11.439 1.00 97.81 256 LEU A CA 1
ATOM 1909 C C . LEU A 1 256 ? -8.881 -14.871 11.172 1.00 97.81 256 LEU A C 1
ATOM 1911 O O . LEU A 1 256 ? -7.982 -15.636 11.513 1.00 97.81 256 LEU A O 1
ATOM 1915 N N . ASN A 1 257 ? -10.003 -15.297 10.590 1.00 96.94 257 ASN A N 1
ATOM 1916 C CA . ASN A 1 257 ? -10.314 -16.706 10.320 1.00 96.94 257 ASN A CA 1
ATOM 1917 C C . ASN A 1 257 ? -10.069 -17.621 11.545 1.00 96.94 257 ASN A C 1
ATOM 1919 O O . ASN A 1 257 ? -9.563 -18.733 11.417 1.00 96.94 257 ASN A O 1
ATOM 1923 N N . GLY A 1 258 ? -10.404 -17.137 12.747 1.00 97.06 258 GLY A N 1
ATOM 1924 C CA . GLY A 1 258 ? -10.243 -17.876 14.005 1.00 97.06 258 GLY A CA 1
ATOM 1925 C C . GLY A 1 258 ? -8.848 -17.819 14.644 1.00 97.06 258 GLY A C 1
ATOM 1926 O O . GLY A 1 258 ? -8.654 -18.423 15.696 1.00 97.06 258 GLY A O 1
ATOM 1927 N N . VAL A 1 259 ? -7.887 -17.095 14.063 1.00 97.62 259 VAL A N 1
ATOM 1928 C CA . VAL A 1 259 ? -6.534 -16.925 14.618 1.00 97.62 259 VAL A CA 1
ATOM 1929 C C . VAL A 1 259 ? -6.339 -15.498 15.121 1.00 97.62 259 VAL A C 1
ATOM 1931 O O . VAL A 1 259 ? -6.664 -14.543 14.420 1.00 97.62 259 VAL A O 1
ATOM 1934 N N . ASP A 1 260 ? -5.794 -15.348 16.330 1.00 97.25 260 ASP A N 1
ATOM 1935 C CA . ASP A 1 260 ? -5.446 -14.041 16.897 1.00 97.25 260 ASP A CA 1
ATOM 1936 C C . ASP A 1 260 ? -4.333 -13.374 16.071 1.00 97.25 260 ASP A C 1
ATOM 1938 O O . ASP A 1 260 ? -3.209 -13.871 15.983 1.00 97.25 260 ASP A O 1
ATOM 1942 N N . VAL A 1 261 ? -4.670 -12.237 15.468 1.00 97.62 261 VAL A N 1
ATOM 1943 C CA . VAL A 1 261 ? -3.784 -11.389 14.661 1.00 97.62 261 VAL A CA 1
ATOM 1944 C C . VAL A 1 261 ? -3.629 -9.998 15.275 1.00 97.62 261 VAL A C 1
ATOM 1946 O O . VAL A 1 261 ? -3.206 -9.061 14.603 1.00 97.62 261 VAL A O 1
ATOM 1949 N N . THR A 1 262 ? -3.952 -9.827 16.560 1.00 97.50 262 THR A N 1
ATOM 1950 C CA . THR A 1 262 ? -3.887 -8.530 17.255 1.00 97.50 262 THR A CA 1
ATOM 1951 C C . THR A 1 262 ? -2.516 -7.866 17.100 1.00 97.50 262 THR A C 1
ATOM 1953 O O . THR A 1 262 ? -2.427 -6.661 16.882 1.00 97.50 262 THR A O 1
ATOM 1956 N N . SER A 1 263 ? -1.437 -8.652 17.158 1.00 96.12 263 SER A N 1
ATOM 1957 C CA . SER A 1 263 ? -0.057 -8.162 17.041 1.00 96.12 263 SER A CA 1
ATOM 1958 C C . SER A 1 263 ? 0.336 -7.694 15.635 1.00 96.12 263 SER A C 1
ATOM 1960 O O . SER A 1 263 ? 1.378 -7.060 15.487 1.00 96.12 263 SER A O 1
ATOM 1962 N N . TRP A 1 264 ? -0.474 -7.988 14.614 1.00 96.19 264 TRP A N 1
ATOM 1963 C CA . TRP A 1 264 ? -0.239 -7.560 13.231 1.00 96.19 264 TRP A CA 1
ATOM 1964 C C . TRP A 1 264 ? -0.736 -6.139 12.972 1.00 96.19 264 TRP A C 1
ATOM 1966 O O . TRP A 1 264 ? -0.387 -5.527 11.963 1.00 96.19 264 TRP A O 1
ATOM 1976 N N . PHE A 1 265 ? -1.574 -5.618 13.869 1.00 96.81 265 PHE A N 1
ATOM 1977 C CA . PHE A 1 265 ? -2.081 -4.262 13.794 1.00 96.81 265 PHE A CA 1
ATOM 1978 C C . PHE A 1 265 ? -1.098 -3.304 14.457 1.00 96.81 265 PHE A C 1
ATOM 1980 O O . PHE A 1 265 ? -0.944 -3.264 15.679 1.00 96.81 265 PHE A O 1
ATOM 1987 N N . HIS A 1 266 ? -0.464 -2.484 13.634 1.00 96.12 266 HIS A N 1
ATOM 1988 C CA . HIS A 1 266 ? 0.439 -1.436 14.077 1.00 96.12 266 HIS A CA 1
ATOM 1989 C C . HIS A 1 266 ? -0.281 -0.082 14.131 1.00 96.12 266 HIS A C 1
ATOM 1991 O O . HIS A 1 266 ? -1.326 0.088 13.495 1.00 96.12 266 HIS A O 1
ATOM 1997 N N . PRO A 1 267 ? 0.239 0.894 14.894 1.00 94.00 267 PRO A N 1
ATOM 1998 C CA . PRO A 1 267 ? -0.273 2.259 14.867 1.00 94.00 267 PRO A CA 1
ATOM 1999 C C . PRO A 1 267 ? -0.294 2.847 13.448 1.00 94.00 267 PRO A C 1
ATOM 2001 O O . PRO A 1 267 ? 0.662 2.694 12.686 1.00 94.00 267 PRO A O 1
ATOM 2004 N N . GLY A 1 268 ? -1.378 3.541 13.102 1.00 89.94 268 GLY A N 1
ATOM 2005 C CA . GLY A 1 268 ? -1.383 4.457 11.959 1.00 89.94 268 GLY A CA 1
ATOM 2006 C C . GLY A 1 268 ? -0.936 5.869 12.361 1.00 89.94 268 GLY A C 1
ATOM 2007 O O . GLY A 1 268 ? -0.238 6.056 13.358 1.00 89.94 268 GLY A O 1
ATOM 2008 N N . THR A 1 269 ? -1.325 6.882 11.583 1.00 82.50 269 THR A N 1
ATOM 2009 C CA . THR A 1 269 ? -0.967 8.289 11.843 1.00 82.50 269 THR A CA 1
ATOM 2010 C C . THR A 1 269 ? -1.963 9.007 12.732 1.00 82.50 269 THR A C 1
ATOM 2012 O O . THR A 1 269 ? -3.170 8.794 12.622 1.00 82.50 269 THR A O 1
ATOM 2015 N N . ALA A 1 270 ? -1.472 9.991 13.491 1.00 60.72 270 ALA A N 1
ATOM 2016 C CA . ALA A 1 270 ? -2.319 11.000 14.118 1.00 60.72 270 ALA A CA 1
ATOM 2017 C C . ALA A 1 270 ? -3.213 11.680 13.057 1.00 60.72 270 ALA A C 1
ATOM 2019 O O . ALA A 1 270 ? -2.710 12.258 12.095 1.00 60.72 270 ALA A O 1
ATOM 2020 N N . GLY A 1 271 ? -4.537 11.560 13.209 1.00 61.72 271 GLY A N 1
ATOM 2021 C CA . GLY A 1 271 ? -5.530 12.103 12.270 1.00 61.72 271 GLY A CA 1
ATOM 2022 C C . GLY A 1 271 ? -5.952 11.171 11.123 1.00 61.72 271 GLY A C 1
ATOM 2023 O O . GLY A 1 271 ? -6.676 11.618 10.238 1.00 61.72 271 GLY A O 1
ATOM 2024 N N . GLY A 1 272 ? -5.518 9.904 11.122 1.00 79.81 272 GLY A N 1
ATOM 2025 C CA . GLY A 1 272 ? -5.928 8.878 10.153 1.00 79.81 272 GLY A CA 1
ATOM 2026 C C . GLY A 1 272 ? -6.423 7.599 10.835 1.00 79.81 272 GLY A C 1
ATOM 2027 O O . GLY A 1 272 ? -7.148 7.662 11.827 1.00 79.81 272 GLY A O 1
ATOM 2028 N N . ALA A 1 273 ? -6.029 6.438 10.306 1.00 81.94 273 ALA A N 1
ATOM 2029 C CA . ALA A 1 273 ? -6.294 5.147 10.939 1.00 81.94 273 ALA A CA 1
ATOM 2030 C C . ALA A 1 273 ? -5.546 5.018 12.273 1.00 81.94 273 ALA A C 1
ATOM 2032 O O . ALA A 1 273 ? -4.373 5.376 12.365 1.00 81.94 273 ALA A O 1
ATOM 2033 N N . ASP A 1 274 ? -6.199 4.457 13.288 1.00 91.88 274 ASP A N 1
ATOM 2034 C CA . ASP A 1 274 ? -5.587 4.206 14.596 1.00 91.88 274 ASP A CA 1
ATOM 2035 C C . ASP A 1 274 ? -4.794 2.893 14.601 1.00 91.88 274 ASP A C 1
ATOM 2037 O O . ASP A 1 274 ? -3.774 2.764 15.293 1.00 91.88 274 ASP A O 1
ATOM 2041 N N . ARG A 1 275 ? -5.245 1.914 13.806 1.00 96.44 275 ARG A N 1
ATOM 2042 C CA . ARG A 1 275 ? -4.595 0.613 13.630 1.00 96.44 275 ARG A CA 1
ATOM 2043 C C . ARG A 1 275 ? -4.625 0.180 12.173 1.00 96.44 275 ARG A C 1
ATOM 2045 O O . ARG A 1 275 ? -5.661 0.289 11.523 1.00 96.44 275 ARG A O 1
ATOM 2052 N N . VAL A 1 276 ? -3.506 -0.342 11.678 1.00 96.88 276 VAL A N 1
ATOM 2053 C CA . VAL A 1 276 ? -3.395 -0.900 10.326 1.00 96.88 276 VAL A CA 1
ATOM 2054 C C . VAL A 1 276 ? -2.624 -2.211 10.359 1.00 96.88 276 VAL A C 1
ATOM 2056 O O . VAL A 1 276 ? -1.577 -2.297 10.998 1.00 96.88 276 VAL A O 1
ATOM 2059 N N . ALA A 1 277 ? -3.132 -3.216 9.652 1.00 97.06 277 ALA A N 1
ATOM 2060 C CA . ALA A 1 277 ? -2.429 -4.464 9.369 1.00 97.06 277 ALA A CA 1
ATOM 2061 C C . ALA A 1 277 ? -2.233 -4.624 7.857 1.00 97.06 277 ALA A C 1
ATOM 2063 O O . ALA A 1 277 ? -3.056 -4.151 7.074 1.00 97.06 277 ALA A O 1
ATOM 2064 N N . VAL A 1 278 ? -1.163 -5.309 7.448 1.00 96.56 278 VAL A N 1
ATOM 2065 C CA . VAL A 1 278 ? -0.944 -5.732 6.055 1.00 96.56 278 VAL A CA 1
ATOM 2066 C C . VAL A 1 278 ? -1.042 -7.246 5.993 1.00 96.56 278 VAL A C 1
ATOM 2068 O O . VAL A 1 278 ? -0.216 -7.953 6.564 1.00 96.56 278 VAL A O 1
ATOM 2071 N N . LEU A 1 279 ? -2.063 -7.740 5.304 1.00 95.06 279 LEU A N 1
ATOM 2072 C CA . LEU A 1 279 ? -2.358 -9.159 5.181 1.00 95.06 279 LEU A CA 1
ATOM 2073 C C . LEU A 1 279 ? -1.686 -9.712 3.923 1.00 95.06 279 LEU A C 1
ATOM 2075 O O . LEU A 1 279 ? -2.031 -9.335 2.804 1.00 95.06 279 LEU A O 1
ATOM 2079 N N . VAL A 1 280 ? -0.715 -10.605 4.092 1.00 93.25 280 VAL A N 1
ATOM 2080 C CA . VAL A 1 280 ? 0.019 -11.214 2.976 1.00 93.25 280 VAL A CA 1
ATOM 2081 C C . VAL A 1 280 ? -0.620 -12.562 2.635 1.00 93.25 280 VAL A C 1
ATOM 2083 O O . VAL A 1 280 ? -0.833 -13.396 3.515 1.00 93.25 280 VAL A O 1
ATOM 2086 N N . LEU A 1 281 ? -0.943 -12.802 1.361 1.00 90.69 281 LEU A N 1
ATOM 2087 C CA . LEU A 1 281 ? -1.438 -14.117 0.942 1.00 90.69 281 LEU A CA 1
ATOM 2088 C C . LEU A 1 281 ? -0.396 -15.206 1.214 1.00 90.69 281 LEU A C 1
ATOM 2090 O O . LEU A 1 281 ? 0.803 -15.001 1.038 1.00 90.69 281 LEU A O 1
ATOM 2094 N N . GLY A 1 282 ? -0.865 -16.376 1.646 1.00 81.25 282 GLY A N 1
ATOM 2095 C CA . GLY A 1 282 ? -0.004 -17.512 1.975 1.00 81.25 282 GLY A CA 1
ATOM 2096 C C . GLY A 1 282 ? 0.608 -17.457 3.379 1.00 81.25 282 GLY A C 1
ATOM 2097 O O . GLY A 1 282 ? 1.181 -18.453 3.819 1.00 81.25 282 GLY A O 1
ATOM 2098 N N . THR A 1 283 ? 0.446 -16.355 4.123 1.00 83.94 283 THR A N 1
ATOM 2099 C CA . THR A 1 283 ? 0.721 -16.329 5.566 1.00 83.94 283 THR A CA 1
ATOM 2100 C C . THR A 1 283 ? -0.556 -16.654 6.330 1.00 83.94 283 THR A C 1
ATOM 2102 O O . THR A 1 283 ? -1.532 -15.910 6.241 1.00 83.94 283 THR A O 1
ATOM 2105 N N . LEU A 1 284 ? -0.572 -17.757 7.088 1.00 78.00 284 LEU A N 1
ATOM 2106 C CA . LEU A 1 284 ? -1.703 -18.077 7.963 1.00 78.00 284 LEU A CA 1
ATOM 2107 C C . LEU A 1 284 ? -1.969 -16.911 8.931 1.00 78.00 284 LEU A C 1
ATOM 2109 O O . LEU A 1 284 ? -1.016 -16.446 9.558 1.00 78.00 284 LEU A O 1
ATOM 2113 N N . PRO A 1 285 ? -3.228 -16.455 9.076 1.00 94.50 285 PRO A N 1
ATOM 2114 C CA . PRO A 1 285 ? -4.462 -17.119 8.642 1.00 94.50 285 PRO A CA 1
ATOM 2115 C C . PRO A 1 285 ? -5.081 -16.551 7.346 1.00 94.50 285 PRO A C 1
ATOM 2117 O O . PRO A 1 285 ? -6.241 -16.838 7.058 1.00 94.50 285 PRO A O 1
ATOM 2120 N N . VAL A 1 286 ? -4.361 -15.720 6.587 1.00 94.56 286 VAL A N 1
ATOM 2121 C CA . VAL A 1 286 ? -4.866 -15.068 5.367 1.00 94.56 286 VAL A CA 1
ATOM 2122 C C . VAL A 1 286 ? -4.988 -16.091 4.237 1.00 94.56 286 VAL A C 1
ATOM 2124 O O . VAL A 1 286 ? -4.029 -16.804 3.933 1.00 94.56 286 VAL A O 1
ATOM 2127 N N . GLN A 1 287 ? -6.144 -16.128 3.577 1.00 95.62 287 GLN A N 1
ATOM 2128 C CA . GLN A 1 287 ? -6.405 -17.023 2.445 1.00 95.62 287 GLN A CA 1
ATOM 2129 C C . GLN A 1 287 ? -6.891 -16.262 1.211 1.00 95.62 287 GLN A C 1
ATOM 2131 O O . GLN A 1 287 ? -7.435 -15.165 1.326 1.00 95.62 287 GLN A O 1
ATOM 2136 N N . GLU A 1 288 ? -6.690 -16.847 0.029 1.00 96.00 288 GLU A N 1
ATOM 2137 C CA . GLU A 1 288 ? -7.302 -16.347 -1.204 1.00 96.00 288 GLU A CA 1
ATOM 2138 C C . GLU A 1 288 ? -8.827 -16.521 -1.134 1.00 96.00 288 GLU A C 1
ATOM 2140 O O . GLU A 1 288 ? -9.334 -17.527 -0.631 1.00 96.00 288 GLU A O 1
ATOM 2145 N N . GLY A 1 289 ? -9.568 -15.525 -1.619 1.00 95.88 289 GLY A N 1
ATOM 2146 C CA . GLY A 1 289 ? -11.015 -15.447 -1.474 1.00 95.88 289 GLY A CA 1
ATOM 2147 C C . GLY A 1 289 ? -11.422 -14.991 -0.074 1.00 95.88 289 GLY A C 1
ATOM 2148 O O . GLY A 1 289 ? -10.839 -14.059 0.479 1.00 95.88 289 GLY A O 1
ATOM 2149 N N . ARG A 1 290 ? -12.449 -15.628 0.489 1.00 96.56 290 ARG A N 1
ATOM 2150 C CA . ARG A 1 290 ? -13.168 -15.141 1.672 1.00 96.56 290 ARG A CA 1
ATOM 2151 C C . ARG A 1 290 ? -12.324 -15.152 2.941 1.00 96.56 290 ARG A C 1
ATOM 2153 O O . ARG A 1 290 ? -11.846 -16.196 3.367 1.00 96.56 290 ARG A O 1
ATOM 2160 N N . ASN A 1 291 ? -12.279 -14.019 3.627 1.00 96.81 291 ASN A N 1
ATOM 2161 C CA . ASN A 1 291 ? -11.695 -13.839 4.950 1.00 96.81 291 ASN A CA 1
ATOM 2162 C C . ASN A 1 291 ? -12.730 -13.215 5.895 1.00 96.81 291 ASN A C 1
ATOM 2164 O O . ASN A 1 291 ? -13.549 -12.395 5.478 1.00 96.81 291 ASN A O 1
ATOM 2168 N N . VAL A 1 292 ? -12.698 -13.611 7.166 1.00 96.25 292 VAL A N 1
ATOM 2169 C CA . VAL A 1 292 ? -13.563 -13.078 8.224 1.00 96.25 292 VAL A CA 1
ATOM 2170 C C . VAL A 1 292 ? -12.687 -12.529 9.336 1.00 96.25 292 VAL A C 1
ATOM 2172 O O . VAL A 1 292 ? -11.939 -13.275 9.970 1.00 96.25 292 VAL A O 1
ATOM 2175 N N . LEU A 1 293 ? -12.792 -11.227 9.565 1.00 96.38 293 LEU A N 1
ATOM 2176 C CA . LEU A 1 293 ? -12.121 -10.524 10.643 1.00 96.38 293 LEU A CA 1
ATOM 2177 C C . LEU A 1 293 ? -13.148 -10.170 11.716 1.00 96.38 293 LEU A C 1
ATOM 2179 O O . LEU A 1 293 ? -14.141 -9.503 11.433 1.00 96.38 293 LEU A O 1
ATOM 2183 N N . VAL A 1 294 ? -12.877 -10.615 12.936 1.00 95.94 294 VAL A N 1
ATOM 2184 C CA . VAL A 1 294 ? -13.603 -10.227 14.144 1.00 95.94 294 VAL A CA 1
ATOM 2185 C C . VAL A 1 294 ? -12.701 -9.304 14.950 1.00 95.94 294 VAL A C 1
ATOM 2187 O O . VAL A 1 294 ? -11.557 -9.660 15.234 1.00 95.94 294 VAL A O 1
ATOM 2190 N N . THR A 1 295 ? -13.186 -8.125 15.314 1.00 95.88 295 THR A N 1
ATOM 2191 C CA . THR A 1 295 ? -12.465 -7.185 16.177 1.00 95.88 295 THR A CA 1
ATOM 2192 C C . THR A 1 295 ? -13.266 -6.904 17.428 1.00 95.88 295 THR A C 1
ATOM 2194 O O . THR A 1 295 ? -14.470 -6.699 17.339 1.00 95.88 295 THR A O 1
ATOM 2197 N N . THR A 1 296 ? -12.600 -6.840 18.579 1.00 95.56 296 THR A N 1
ATOM 2198 C CA . THR A 1 296 ? -13.229 -6.398 19.826 1.00 95.56 296 THR A CA 1
ATOM 2199 C C . THR A 1 296 ? -12.490 -5.207 20.408 1.00 95.56 296 THR A C 1
ATOM 2201 O O . THR A 1 296 ? -11.254 -5.168 20.393 1.00 95.56 296 THR A O 1
ATOM 2204 N N . LEU A 1 297 ? -13.232 -4.254 20.959 1.00 95.44 297 LEU A N 1
ATOM 2205 C CA . LEU A 1 297 ? -12.682 -3.074 21.616 1.00 95.44 297 LEU A CA 1
ATOM 2206 C C . LEU A 1 297 ? -13.575 -2.666 22.783 1.00 95.44 297 LEU A C 1
ATOM 2208 O O . LEU A 1 297 ? -14.796 -2.698 22.682 1.00 95.44 297 LEU A O 1
ATOM 2212 N N . GLU A 1 298 ? -12.977 -2.258 23.894 1.00 94.94 298 GLU A N 1
ATOM 2213 C CA . GLU A 1 298 ? -13.727 -1.726 25.026 1.00 94.94 298 GLU A CA 1
ATOM 2214 C C . GLU A 1 298 ? -13.700 -0.196 25.053 1.00 94.94 298 GLU A C 1
ATOM 2216 O O . GLU A 1 298 ? -12.735 0.447 24.628 1.00 94.94 298 GLU A O 1
ATOM 2221 N N . GLY A 1 299 ? -14.751 0.392 25.620 1.00 94.06 299 GLY A N 1
ATOM 2222 C CA . GLY A 1 299 ? -14.899 1.840 25.739 1.00 94.06 299 GLY A CA 1
ATOM 2223 C C . GLY A 1 299 ? -16.013 2.248 26.697 1.00 94.06 299 GLY A C 1
ATOM 2224 O O . GLY A 1 299 ? -16.643 1.408 27.344 1.00 94.06 299 GLY A O 1
ATOM 2225 N N . LEU A 1 300 ? -16.249 3.553 26.805 1.00 92.38 300 LEU A N 1
ATOM 2226 C CA . LEU A 1 300 ? -17.370 4.161 27.519 1.00 92.38 300 LEU A CA 1
ATOM 2227 C C . LEU A 1 300 ? -18.406 4.661 26.513 1.00 92.38 300 LEU A C 1
ATOM 2229 O O . LEU A 1 300 ? -18.054 5.344 25.551 1.00 92.38 300 LEU A O 1
ATOM 2233 N N . LEU A 1 301 ? -19.685 4.366 26.759 1.00 84.81 301 LEU A N 1
ATOM 2234 C CA . LEU A 1 301 ? -20.763 4.862 25.898 1.00 84.81 301 LEU A CA 1
ATOM 2235 C C . LEU A 1 301 ? -20.866 6.398 25.998 1.00 84.81 301 LEU A C 1
ATOM 2237 O O . LEU A 1 301 ? -20.741 6.924 27.116 1.00 84.81 301 LEU A O 1
ATOM 2241 N N . PRO A 1 302 ? -21.141 7.114 24.888 1.00 84.69 302 PRO A N 1
ATOM 2242 C CA . PRO A 1 302 ? -21.251 8.572 24.866 1.00 84.69 302 PRO A CA 1
ATOM 2243 C C . PRO A 1 302 ? -22.134 9.133 25.980 1.00 84.69 302 PRO A C 1
ATOM 2245 O O . PRO A 1 302 ? -23.259 8.686 26.188 1.00 84.69 302 PRO A O 1
ATOM 2248 N N . GLY A 1 303 ? -21.623 10.130 26.705 1.00 87.56 303 GLY A N 1
ATOM 2249 C CA . GLY A 1 303 ? -22.372 10.799 27.773 1.00 87.56 303 GLY A CA 1
ATOM 2250 C C . GLY A 1 303 ? -22.636 9.940 29.016 1.00 87.56 303 GLY A C 1
ATOM 2251 O O . GLY A 1 303 ? -23.395 10.358 29.888 1.00 87.56 303 GLY A O 1
ATOM 2252 N N . THR A 1 304 ? -22.016 8.761 29.133 1.00 88.00 304 THR A N 1
ATOM 2253 C CA . THR A 1 304 ? -22.177 7.869 30.288 1.00 88.00 304 THR A CA 1
ATOM 2254 C C . THR A 1 304 ? -20.832 7.485 30.909 1.00 88.00 304 THR A C 1
ATOM 2256 O O . THR A 1 304 ? -19.769 7.674 30.325 1.00 88.00 304 THR A O 1
ATOM 2259 N N . THR A 1 305 ? -20.878 6.881 32.096 1.00 91.88 305 THR A N 1
ATOM 2260 C CA . THR A 1 305 ? -19.739 6.182 32.716 1.00 91.88 305 THR A CA 1
ATOM 2261 C C . THR A 1 305 ? -19.795 4.666 32.502 1.00 91.88 305 THR A C 1
ATOM 2263 O O . THR A 1 305 ? -18.998 3.924 33.077 1.00 91.88 305 THR A O 1
ATOM 2266 N N . ARG A 1 306 ? -20.754 4.176 31.704 1.00 89.94 306 ARG A N 1
ATOM 2267 C CA . ARG A 1 306 ? -20.958 2.747 31.480 1.00 89.94 306 ARG A CA 1
ATOM 2268 C C . ARG A 1 306 ? -19.910 2.232 30.498 1.00 89.94 306 ARG A C 1
ATOM 2270 O O . ARG A 1 306 ? -19.846 2.688 29.358 1.00 89.94 306 ARG A O 1
ATOM 2277 N N . ARG A 1 307 ? -19.137 1.239 30.943 1.00 93.12 307 ARG A N 1
ATOM 2278 C CA . ARG A 1 307 ? -18.218 0.473 30.095 1.00 93.12 307 ARG A CA 1
ATOM 2279 C C . ARG A 1 307 ? -18.998 -0.503 29.216 1.00 93.12 307 ARG A C 1
ATOM 2281 O O . ARG A 1 307 ? -19.924 -1.159 29.699 1.00 93.12 307 ARG A O 1
ATOM 2288 N N . GLY A 1 308 ? -18.616 -0.589 27.950 1.00 89.81 308 GLY A N 1
ATOM 2289 C CA . GLY A 1 308 ? -19.122 -1.553 26.979 1.00 89.81 308 GLY A CA 1
ATOM 2290 C C . GLY A 1 308 ? -17.979 -2.287 26.286 1.00 89.81 308 GLY A C 1
ATOM 2291 O O . GLY A 1 308 ? -16.825 -1.857 26.356 1.00 89.81 308 GLY A O 1
ATOM 2292 N N . ILE A 1 309 ? -18.329 -3.380 25.615 1.00 91.69 309 ILE A N 1
ATOM 2293 C CA . ILE A 1 309 ? -17.470 -4.084 24.663 1.00 91.69 309 ILE A CA 1
ATOM 2294 C C . ILE A 1 309 ? -18.179 -3.993 23.319 1.00 91.69 309 ILE A C 1
ATOM 2296 O O . ILE A 1 309 ? -19.362 -4.324 23.241 1.00 91.69 309 ILE A O 1
ATOM 2300 N N . ASP A 1 310 ? -17.465 -3.523 22.311 1.00 90.50 310 ASP A N 1
ATOM 2301 C CA . ASP A 1 310 ? -17.887 -3.554 20.920 1.00 90.50 310 ASP A CA 1
ATOM 2302 C C . ASP A 1 310 ? -17.222 -4.743 20.228 1.00 90.50 310 ASP A C 1
ATOM 2304 O O . ASP A 1 310 ? -16.030 -4.988 20.437 1.00 90.50 310 ASP A O 1
ATOM 2308 N N . GLU A 1 311 ? -17.999 -5.500 19.461 1.00 93.12 311 GLU A N 1
ATOM 2309 C CA . GLU A 1 311 ? -17.540 -6.658 18.694 1.00 93.12 311 GLU A CA 1
ATOM 2310 C C . GLU A 1 311 ? -18.020 -6.506 17.254 1.00 93.12 311 GLU A C 1
ATOM 2312 O O . GLU A 1 311 ? -19.195 -6.687 16.947 1.00 93.12 311 GLU A O 1
ATOM 2317 N N . ASP A 1 312 ? -17.092 -6.211 16.354 1.00 92.00 312 ASP A N 1
ATOM 2318 C CA . ASP A 1 312 ? -17.380 -6.050 14.939 1.00 92.00 312 ASP A CA 1
ATOM 2319 C C . ASP A 1 312 ? -16.944 -7.282 14.158 1.00 92.00 312 ASP A C 1
ATOM 2321 O O . ASP A 1 312 ? -15.846 -7.810 14.343 1.00 92.00 312 ASP A O 1
ATOM 2325 N N . VAL A 1 313 ? -17.787 -7.698 13.215 1.00 92.94 313 VAL A N 1
ATOM 2326 C CA . VAL A 1 313 ? -17.472 -8.754 12.253 1.00 92.94 313 VAL A CA 1
ATOM 2327 C C . VAL A 1 313 ? -17.497 -8.162 10.855 1.00 92.94 313 VAL A C 1
ATOM 2329 O O . VAL A 1 313 ? -18.506 -7.595 10.431 1.00 92.94 313 VAL A O 1
ATOM 2332 N N . ILE A 1 314 ? -16.407 -8.335 10.110 1.00 93.81 314 ILE A N 1
ATOM 2333 C CA . ILE A 1 314 ? -16.347 -7.971 8.698 1.00 93.81 314 ILE A CA 1
ATOM 2334 C C . ILE A 1 314 ? -15.836 -9.126 7.848 1.00 93.81 314 ILE A C 1
ATOM 2336 O O . ILE A 1 314 ? -14.896 -9.838 8.201 1.00 93.81 314 ILE A O 1
ATOM 2340 N N . GLN A 1 315 ? -16.469 -9.296 6.692 1.00 95.25 315 GLN A N 1
ATOM 2341 C CA . GLN A 1 315 ? -16.031 -10.220 5.661 1.00 95.25 315 GLN A CA 1
ATOM 2342 C C . GLN A 1 315 ? -15.474 -9.438 4.475 1.00 95.25 315 GLN A C 1
ATOM 2344 O O . GLN A 1 315 ? -16.057 -8.441 4.051 1.00 95.25 315 GLN A O 1
ATOM 2349 N N . PHE A 1 316 ? -14.381 -9.924 3.905 1.00 95.81 316 PHE A N 1
ATOM 2350 C CA . PHE A 1 316 ? -13.774 -9.387 2.690 1.00 95.81 316 PHE A CA 1
ATOM 2351 C C . PHE A 1 316 ? -13.118 -10.519 1.903 1.00 95.81 316 PHE A C 1
ATOM 2353 O O . PHE A 1 316 ? -12.812 -11.568 2.468 1.00 95.81 316 PHE A O 1
ATOM 2360 N N . ASP A 1 317 ? -12.900 -10.305 0.613 1.00 96.38 317 ASP A N 1
ATOM 2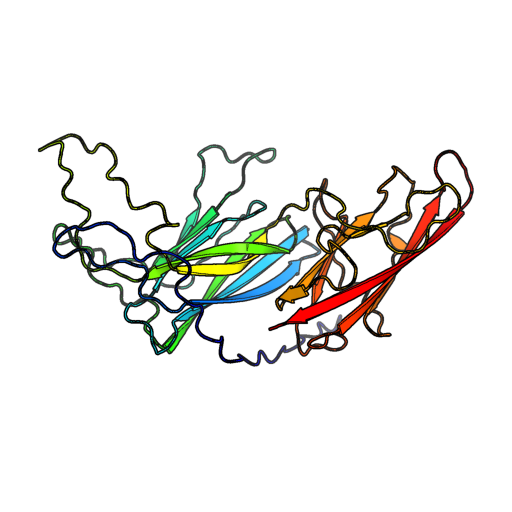361 C CA . ASP A 1 317 ? -12.162 -11.237 -0.229 1.00 96.38 317 ASP A CA 1
ATOM 2362 C C . ASP A 1 317 ? -10.743 -10.717 -0.468 1.00 96.38 317 ASP A C 1
ATOM 2364 O O . ASP A 1 317 ? -10.541 -9.513 -0.621 1.00 96.38 317 ASP A O 1
ATOM 2368 N N . VAL A 1 318 ? -9.753 -11.609 -0.511 1.00 96.06 318 VAL A N 1
ATOM 2369 C CA . VAL A 1 318 ? -8.382 -11.273 -0.918 1.00 96.06 318 VAL A CA 1
ATOM 2370 C C . VAL A 1 318 ? -8.067 -11.964 -2.237 1.00 96.06 318 VAL A C 1
ATOM 2372 O O . VAL A 1 318 ? -8.192 -13.181 -2.348 1.00 96.06 318 VAL A O 1
ATOM 2375 N N . VAL A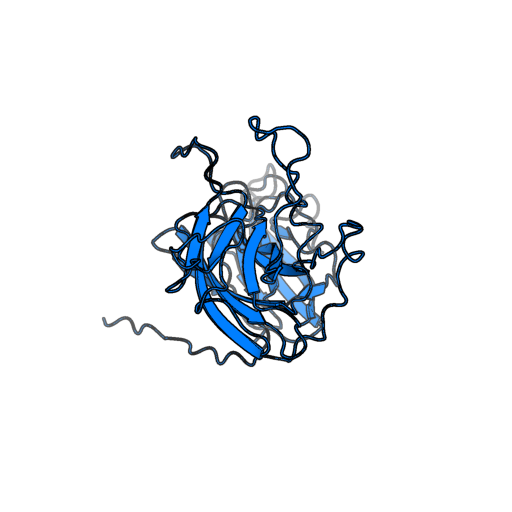 1 319 ? -7.643 -11.190 -3.230 1.00 95.00 319 VAL A N 1
ATOM 2376 C CA . VAL A 1 319 ? -7.165 -11.684 -4.526 1.00 95.00 319 VAL A CA 1
ATOM 2377 C C . VAL A 1 319 ? -5.663 -11.434 -4.673 1.00 95.00 319 VAL A C 1
ATOM 2379 O O . VAL A 1 319 ? -5.150 -10.523 -4.022 1.00 95.00 319 VAL A O 1
ATOM 2382 N N . PRO A 1 320 ? -4.952 -12.205 -5.509 1.00 90.94 320 PRO A N 1
ATOM 2383 C CA . PRO A 1 320 ? -3.553 -11.940 -5.839 1.00 90.94 320 PRO A CA 1
ATOM 2384 C C . PRO A 1 320 ? -3.308 -10.553 -6.449 1.00 90.94 320 PRO A C 1
ATOM 2386 O O . PRO A 1 320 ? -4.140 -10.061 -7.256 1.00 90.94 320 PRO A O 1
#